Protein AF-A0A838PR12-F1 (afdb_monomer)

Structure (mmCIF, N/CA/C/O backbone):
data_AF-A0A838PR12-F1
#
_entry.id   AF-A0A838PR12-F1
#
loop_
_atom_site.group_PDB
_atom_site.id
_atom_site.type_symbol
_atom_site.label_atom_id
_atom_site.label_alt_id
_atom_site.label_comp_id
_atom_site.label_asym_id
_atom_site.label_entity_id
_atom_site.label_seq_id
_atom_site.pdbx_PDB_ins_code
_atom_site.Cartn_x
_atom_site.Cartn_y
_atom_site.Cartn_z
_atom_site.occupancy
_atom_site.B_iso_or_equiv
_atom_site.auth_seq_id
_atom_site.auth_comp_id
_atom_site.auth_asym_id
_atom_site.auth_atom_id
_atom_site.pdbx_PDB_model_num
ATOM 1 N N . MET A 1 1 ? -27.395 -13.583 48.451 1.00 38.22 1 MET A N 1
ATOM 2 C CA . MET A 1 1 ? -27.201 -13.467 49.913 1.00 38.22 1 MET A CA 1
ATOM 3 C C . MET A 1 1 ? -28.427 -12.769 50.472 1.00 38.22 1 MET A C 1
ATOM 5 O O . MET A 1 1 ? -28.745 -11.687 49.999 1.00 38.22 1 MET A O 1
ATOM 9 N N . SER A 1 2 ? -29.167 -13.446 51.350 1.00 42.84 2 SER A N 1
ATOM 10 C CA . SER A 1 2 ? -30.469 -13.009 51.868 1.00 42.84 2 SER A CA 1
ATOM 11 C C . SER A 1 2 ? -30.345 -11.741 52.707 1.00 42.84 2 SER A C 1
ATOM 13 O O . SER A 1 2 ? -29.726 -11.770 53.765 1.00 42.84 2 SER A O 1
ATOM 15 N N . ALA A 1 3 ? -30.981 -10.656 52.267 1.00 52.84 3 ALA A N 1
ATOM 16 C CA . ALA A 1 3 ? -31.221 -9.463 53.082 1.00 52.84 3 ALA A CA 1
ATOM 17 C C . ALA A 1 3 ? -32.526 -9.572 53.902 1.00 52.84 3 ALA A C 1
ATOM 19 O O . ALA A 1 3 ? -33.075 -8.561 54.323 1.00 52.84 3 ALA A O 1
ATOM 20 N N . GLY A 1 4 ? -33.028 -10.795 54.114 1.00 53.12 4 GLY A N 1
ATOM 21 C CA . GLY A 1 4 ? -34.059 -11.095 55.102 1.00 53.12 4 GLY A CA 1
ATOM 22 C C . GLY A 1 4 ? -33.403 -11.708 56.328 1.00 53.12 4 GLY A C 1
ATOM 23 O O . GLY A 1 4 ? -32.968 -12.858 56.284 1.00 53.12 4 GLY A O 1
ATOM 24 N N . GLY A 1 5 ? -33.233 -10.925 57.392 1.00 63.34 5 GLY A N 1
ATOM 25 C CA . GLY A 1 5 ? -32.681 -11.436 58.645 1.00 63.34 5 GLY A CA 1
ATOM 26 C C . GLY A 1 5 ? -33.629 -12.459 59.290 1.00 63.34 5 GLY A C 1
ATOM 27 O O . GLY A 1 5 ? -34.842 -12.351 59.106 1.00 63.34 5 GLY A O 1
ATOM 28 N N . PRO A 1 6 ? -33.126 -13.410 60.102 1.00 63.25 6 PRO A N 1
ATOM 29 C CA . PRO A 1 6 ? -33.962 -14.378 60.829 1.00 63.25 6 PRO A CA 1
ATOM 30 C C . PRO A 1 6 ? -35.033 -13.710 61.713 1.00 63.25 6 PRO A C 1
ATOM 32 O O . PRO A 1 6 ? -36.078 -14.303 61.983 1.00 63.25 6 PRO A O 1
ATOM 35 N N . ASP A 1 7 ? -34.808 -12.456 62.113 1.00 70.56 7 ASP A N 1
ATOM 36 C CA . ASP A 1 7 ? -35.767 -11.637 62.855 1.00 70.56 7 ASP A CA 1
ATOM 37 C C . ASP A 1 7 ? -36.972 -11.199 62.004 1.00 70.56 7 ASP A C 1
ATOM 39 O O . ASP A 1 7 ? -38.087 -11.103 62.516 1.00 70.56 7 ASP A O 1
ATOM 43 N N . GLN A 1 8 ? -36.792 -10.976 60.700 1.00 73.12 8 GLN A N 1
ATOM 44 C CA . GLN A 1 8 ? -37.861 -10.562 59.788 1.00 73.12 8 GLN A CA 1
ATOM 45 C C . GLN A 1 8 ? -38.841 -11.708 59.524 1.00 73.12 8 GLN A C 1
ATOM 47 O O . GLN A 1 8 ? -40.054 -11.508 59.601 1.00 73.12 8 GLN A O 1
ATOM 52 N N . ASP A 1 9 ? -38.327 -12.916 59.285 1.00 80.12 9 ASP A N 1
ATOM 53 C CA . ASP A 1 9 ? -39.149 -14.116 59.087 1.00 80.12 9 ASP A CA 1
ATOM 54 C C . ASP A 1 9 ? -39.958 -14.454 60.348 1.00 80.12 9 ASP A C 1
ATOM 56 O O . ASP A 1 9 ? -41.147 -14.777 60.267 1.00 80.12 9 ASP A O 1
ATOM 60 N N . GLN A 1 10 ? -39.355 -14.292 61.532 1.00 77.12 10 GLN A N 1
ATOM 61 C CA . GLN A 1 10 ? -40.061 -14.440 62.807 1.00 77.12 10 GLN A CA 1
ATOM 62 C C . GLN A 1 10 ? -41.137 -13.365 63.014 1.00 77.12 10 GLN A C 1
ATOM 64 O O . GLN A 1 10 ? -42.228 -13.678 63.493 1.00 77.12 10 GLN A O 1
ATOM 69 N N . LEU A 1 11 ? -40.874 -12.110 62.642 1.00 77.50 11 LEU A N 1
ATOM 70 C CA . LEU A 1 11 ? -41.854 -11.022 62.734 1.00 77.50 11 LEU A CA 1
ATOM 71 C C . LEU A 1 11 ? -43.027 -11.214 61.761 1.00 77.50 11 LEU A C 1
ATOM 73 O O . LEU A 1 11 ? -44.172 -10.973 62.140 1.00 77.50 11 LEU A O 1
ATOM 77 N N . ILE A 1 12 ? -42.769 -11.689 60.540 1.00 84.06 12 ILE A N 1
ATOM 78 C CA . ILE A 1 12 ? -43.805 -12.020 59.548 1.00 84.06 12 ILE A CA 1
ATOM 79 C C . ILE A 1 12 ? -44.700 -13.156 60.057 1.00 84.06 12 ILE A C 1
ATOM 81 O O . ILE A 1 12 ? -45.924 -13.066 59.940 1.00 84.06 12 ILE A O 1
ATOM 85 N N . ALA A 1 13 ? -44.113 -14.200 60.649 1.00 83.31 13 ALA A N 1
ATOM 86 C CA . ALA A 1 13 ? -44.867 -15.301 61.249 1.00 83.31 13 ALA A CA 1
ATOM 87 C C . ALA A 1 13 ? -45.765 -14.814 62.404 1.00 83.31 13 ALA A C 1
ATOM 89 O O . ALA A 1 13 ? -46.958 -15.105 62.430 1.00 83.31 13 ALA A O 1
ATOM 90 N N . GLN A 1 14 ? -45.233 -13.977 63.301 1.00 79.00 14 GLN A N 1
ATOM 91 C CA . GLN A 1 14 ? -45.990 -13.405 64.425 1.00 79.00 14 GLN A CA 1
ATOM 92 C C . GLN A 1 14 ? -47.120 -12.459 63.992 1.00 79.00 14 GLN A C 1
ATOM 94 O O . GLN A 1 14 ? -48.130 -12.345 64.685 1.00 79.00 14 GLN A O 1
ATOM 99 N N . VAL A 1 15 ? -46.957 -11.759 62.867 1.00 83.50 15 VAL A N 1
ATOM 100 C CA . VAL A 1 15 ? -48.008 -10.914 62.285 1.00 83.50 15 VAL A CA 1
ATOM 101 C C . VAL A 1 15 ? -49.103 -11.764 61.629 1.00 83.50 15 VAL A C 1
ATOM 103 O O . VAL A 1 15 ? -50.279 -11.428 61.744 1.00 83.50 15 VAL A O 1
ATOM 106 N N . ARG A 1 16 ? -48.743 -12.875 60.971 1.00 83.38 16 ARG A N 1
ATOM 107 C CA . ARG A 1 16 ? -49.703 -13.799 60.342 1.00 83.38 16 ARG A CA 1
ATOM 108 C C . ARG A 1 16 ? -50.593 -14.526 61.349 1.00 83.38 16 ARG A C 1
ATOM 110 O O . ARG A 1 16 ? -51.784 -14.663 61.087 1.00 83.38 16 ARG A O 1
ATOM 117 N N . ASP A 1 17 ? -50.037 -14.927 62.489 1.00 84.50 17 ASP A N 1
ATOM 118 C CA . ASP A 1 17 ? -50.744 -15.704 63.518 1.00 84.50 17 ASP A CA 1
ATOM 119 C C . ASP A 1 17 ? -51.336 -14.830 64.645 1.00 84.50 17 ASP A C 1
ATOM 121 O O . ASP A 1 17 ? -51.585 -15.298 65.759 1.00 84.50 17 ASP A O 1
ATOM 125 N N . ALA A 1 18 ? -51.556 -13.535 64.394 1.00 80.69 18 ALA A N 1
ATOM 126 C CA . ALA A 1 18 ? -52.023 -12.604 65.417 1.00 80.69 18 ALA A CA 1
ATOM 127 C C . ALA A 1 18 ? -53.462 -12.908 65.878 1.00 80.69 18 ALA A C 1
ATOM 129 O O . ALA A 1 18 ? -54.424 -12.788 65.118 1.00 80.69 18 ALA A O 1
ATOM 130 N N . ALA A 1 19 ? -53.617 -13.237 67.163 1.00 79.06 19 ALA A N 1
ATOM 131 C CA . ALA A 1 19 ? -54.908 -13.403 67.826 1.00 79.06 19 ALA A CA 1
ATOM 132 C C . ALA A 1 19 ? -55.181 -12.234 68.786 1.00 79.06 19 ALA A C 1
ATOM 134 O O . ALA A 1 19 ? -54.320 -11.854 69.581 1.00 79.06 19 ALA A O 1
ATOM 135 N N . PHE A 1 20 ? -56.396 -11.681 68.734 1.00 82.88 20 PHE A N 1
ATOM 136 C CA . PHE A 1 20 ? -56.787 -10.511 69.525 1.00 82.88 20 PHE A CA 1
ATOM 137 C C . PHE A 1 20 ? -57.763 -10.899 70.645 1.00 82.88 20 PHE A C 1
ATOM 139 O O . PHE A 1 20 ? -58.838 -11.432 70.351 1.00 82.88 20 PHE A O 1
ATOM 146 N N . PRO A 1 21 ? -57.436 -10.620 71.918 1.00 81.44 21 PRO A N 1
ATOM 147 C CA . PRO A 1 21 ? -58.346 -10.852 73.037 1.00 81.44 21 PRO A CA 1
ATOM 148 C C . PRO A 1 21 ? -59.636 -10.025 72.912 1.00 81.44 21 PRO A C 1
ATOM 150 O O . PRO A 1 21 ? -59.610 -8.899 72.413 1.00 81.44 21 PRO A O 1
ATOM 153 N N . LEU A 1 22 ? -60.764 -10.563 73.389 1.00 74.81 22 LEU A N 1
ATOM 154 C CA . LEU A 1 22 ? -62.057 -9.869 73.425 1.00 74.81 22 LEU A CA 1
ATOM 155 C C . LEU A 1 22 ? -62.249 -9.170 74.783 1.00 74.81 22 LEU A C 1
ATOM 157 O O . LEU A 1 22 ? -62.287 -9.819 75.825 1.00 74.81 22 LEU A O 1
ATOM 161 N N . ALA A 1 23 ? -62.402 -7.849 74.767 1.00 78.00 23 ALA A N 1
ATOM 162 C CA . ALA A 1 23 ? -62.856 -7.032 75.886 1.00 78.00 23 ALA A CA 1
ATOM 163 C C . ALA A 1 23 ? -64.386 -6.836 75.834 1.00 78.00 23 ALA A C 1
ATOM 165 O O . ALA A 1 23 ? -65.026 -7.114 74.820 1.00 78.00 23 ALA A O 1
ATOM 166 N N . LEU A 1 24 ? -64.979 -6.303 76.914 1.00 70.81 24 LEU A N 1
ATOM 167 C CA . LEU A 1 24 ? -66.431 -6.143 77.165 1.00 70.81 24 LEU A CA 1
ATOM 168 C C . LEU A 1 24 ? -67.282 -5.557 76.009 1.00 70.81 24 LEU A C 1
ATOM 170 O O . LEU A 1 24 ? -68.509 -5.599 76.081 1.00 70.81 24 LEU A O 1
ATOM 174 N N . ARG A 1 25 ? -66.671 -4.998 74.955 1.00 71.62 25 ARG A N 1
ATOM 175 C CA . ARG A 1 25 ? -67.362 -4.448 73.779 1.00 71.62 25 ARG A CA 1
ATOM 176 C C . ARG A 1 25 ? -66.655 -4.662 72.427 1.00 71.62 25 ARG A C 1
ATOM 178 O O . ARG A 1 25 ? -67.002 -3.972 71.473 1.00 71.62 25 ARG A O 1
ATOM 185 N N . GLY A 1 26 ? -65.690 -5.580 72.322 1.00 82.12 26 GLY A N 1
ATOM 186 C CA . GLY A 1 26 ? -64.951 -5.834 71.073 1.00 82.12 26 GLY A CA 1
ATOM 187 C C . GLY A 1 26 ? -63.524 -6.328 71.303 1.00 82.12 26 GLY A C 1
ATOM 188 O O . GLY A 1 26 ? -63.213 -6.812 72.384 1.00 82.12 26 GLY A O 1
ATOM 189 N N . TYR A 1 27 ? -62.652 -6.208 70.302 1.00 84.00 27 TYR A N 1
ATOM 190 C CA . TYR A 1 27 ? -61.229 -6.529 70.456 1.00 84.00 27 TYR A CA 1
ATOM 191 C C . TYR A 1 27 ? -60.533 -5.563 71.419 1.00 84.00 27 TYR A C 1
ATOM 193 O O . TYR A 1 27 ? -60.869 -4.378 71.478 1.00 84.00 27 TYR A O 1
ATOM 201 N N . ASP A 1 28 ? -59.557 -6.076 72.163 1.00 86.81 28 ASP A N 1
ATOM 202 C CA . ASP A 1 28 ? -58.695 -5.268 73.013 1.00 86.81 28 ASP A CA 1
ATOM 203 C C . 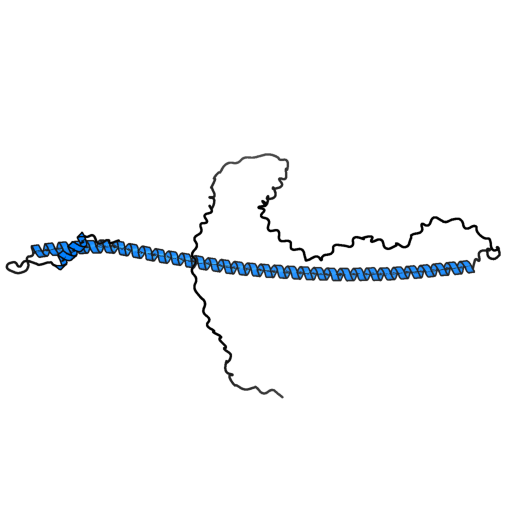ASP A 1 28 ? -57.914 -4.254 72.167 1.00 86.81 28 ASP A C 1
ATOM 205 O O . ASP A 1 28 ? -57.079 -4.597 71.326 1.00 86.81 28 ASP A O 1
ATOM 209 N N . ARG A 1 29 ? -58.210 -2.979 72.407 1.00 86.12 29 ARG A N 1
ATOM 210 C CA . ARG A 1 29 ? -57.625 -1.857 71.684 1.00 86.12 29 ARG A CA 1
ATOM 211 C C . ARG A 1 29 ? -56.112 -1.779 71.879 1.00 86.12 29 ARG A C 1
ATOM 213 O O . ARG A 1 29 ? -55.416 -1.449 70.925 1.00 86.12 29 ARG A O 1
ATOM 220 N N . GLU A 1 30 ? -55.596 -2.093 73.066 1.00 86.75 30 GLU A N 1
ATOM 221 C CA . GLU A 1 30 ? -54.153 -2.027 73.327 1.00 86.75 30 GLU A CA 1
ATOM 222 C C . GLU A 1 30 ? -53.402 -3.121 72.558 1.00 86.75 30 GLU A C 1
ATOM 224 O O . GLU A 1 30 ? -52.360 -2.855 71.949 1.00 86.75 30 GLU A O 1
ATOM 229 N N . ALA A 1 31 ? -53.969 -4.330 72.505 1.00 86.69 31 ALA A N 1
ATOM 230 C CA . ALA A 1 31 ? -53.435 -5.438 71.717 1.00 86.69 31 ALA A CA 1
ATOM 231 C C . ALA A 1 31 ? -53.432 -5.129 70.207 1.00 86.69 31 ALA A C 1
ATOM 233 O O . ALA A 1 31 ? -52.448 -5.411 69.515 1.00 86.69 31 ALA A O 1
ATOM 234 N N . VAL A 1 32 ? -54.502 -4.505 69.701 1.00 89.12 32 VAL A N 1
ATOM 235 C CA . VAL A 1 32 ? -54.602 -4.067 68.300 1.00 89.12 32 VAL A CA 1
ATOM 236 C C . VAL A 1 32 ? -53.601 -2.949 67.995 1.00 89.12 32 VAL A C 1
ATOM 238 O O . VAL A 1 32 ? -52.874 -3.049 67.009 1.00 89.12 32 VAL A O 1
ATOM 241 N N . ASP A 1 33 ? -53.479 -1.928 68.847 1.00 88.62 33 ASP A N 1
ATOM 242 C CA . ASP A 1 33 ? -52.524 -0.828 68.647 1.00 88.62 33 ASP A CA 1
ATOM 243 C C . ASP A 1 33 ? -51.067 -1.328 68.659 1.00 88.62 33 ASP A C 1
ATOM 245 O O . ASP A 1 33 ? -50.237 -0.876 67.864 1.00 88.62 33 ASP A O 1
ATOM 249 N N . ALA A 1 34 ? -50.736 -2.298 69.518 1.00 87.94 34 ALA A N 1
ATOM 250 C CA . ALA A 1 34 ? -49.419 -2.934 69.540 1.00 87.94 34 ALA A CA 1
ATOM 251 C C . ALA A 1 34 ? -49.139 -3.753 68.266 1.00 87.94 34 ALA A C 1
ATOM 253 O O . ALA A 1 34 ? -48.017 -3.744 67.753 1.00 87.94 34 ALA A O 1
ATOM 254 N N . TYR A 1 35 ? -50.149 -4.447 67.735 1.00 87.44 35 TYR A N 1
ATOM 255 C CA . TYR A 1 35 ? -50.057 -5.146 66.454 1.00 87.44 35 TYR A CA 1
ATOM 256 C C . TYR A 1 35 ? -49.871 -4.176 65.283 1.00 87.44 35 TYR A C 1
ATOM 258 O O . TYR A 1 35 ? -48.929 -4.344 64.514 1.00 87.44 35 TYR A O 1
ATOM 266 N N . VAL A 1 36 ? -50.685 -3.118 65.192 1.00 91.38 36 VAL A N 1
ATOM 267 C CA . VAL A 1 36 ? -50.577 -2.093 64.140 1.00 91.38 36 VAL A CA 1
ATOM 268 C C . VAL A 1 36 ? -49.198 -1.430 64.165 1.00 91.38 36 VAL A C 1
ATOM 270 O O . VAL A 1 36 ? -48.576 -1.283 63.116 1.00 91.38 36 VAL A O 1
ATOM 273 N N . LYS A 1 37 ? -48.654 -1.105 65.347 1.00 90.06 37 LYS A N 1
ATOM 274 C CA . LYS A 1 37 ? -47.277 -0.591 65.481 1.00 90.06 37 LYS A CA 1
ATOM 275 C C . LYS A 1 37 ? -46.225 -1.573 64.952 1.00 90.06 37 LYS A C 1
ATOM 277 O O . LYS A 1 37 ? -45.281 -1.143 64.295 1.00 90.06 37 LYS A O 1
ATOM 282 N N . ARG A 1 38 ? -46.381 -2.878 65.209 1.00 88.31 38 ARG A N 1
ATOM 283 C CA . ARG A 1 38 ? -45.484 -3.929 64.687 1.00 88.31 38 ARG A CA 1
ATOM 284 C C . ARG A 1 38 ? -45.576 -4.075 63.172 1.00 88.31 38 ARG A C 1
ATOM 286 O O . ARG A 1 38 ? -44.538 -4.124 62.522 1.00 88.31 38 ARG A O 1
ATOM 293 N N . VAL A 1 39 ? -46.790 -4.120 62.622 1.00 91.62 39 VAL A N 1
ATOM 294 C CA . VAL A 1 39 ? -47.017 -4.197 61.171 1.00 91.62 39 VAL A CA 1
ATOM 295 C C . VAL A 1 39 ? -46.430 -2.972 60.483 1.00 91.62 39 VAL A C 1
ATOM 297 O O . VAL A 1 39 ? -45.687 -3.126 59.523 1.00 91.62 39 VAL A O 1
ATOM 300 N N . ASN A 1 40 ? -46.671 -1.772 61.016 1.00 90.81 40 ASN A N 1
ATOM 301 C CA . ASN A 1 40 ? -46.084 -0.547 60.476 1.00 90.81 40 ASN A CA 1
ATOM 302 C C . ASN A 1 40 ? -44.551 -0.590 60.504 1.00 90.81 40 ASN A C 1
ATOM 304 O O . ASN A 1 40 ? -43.929 -0.237 59.510 1.00 90.81 40 ASN A O 1
ATOM 308 N N . ARG A 1 41 ? -43.933 -1.089 61.586 1.00 88.19 41 ARG A N 1
ATOM 309 C CA . ARG A 1 41 ? -42.473 -1.278 61.647 1.00 88.19 41 ARG A CA 1
ATOM 310 C C . ARG A 1 41 ? -41.971 -2.220 60.549 1.00 88.19 41 ARG A C 1
ATOM 312 O O . ARG A 1 41 ? -41.009 -1.888 59.867 1.00 88.19 41 ARG A O 1
ATOM 319 N N . LEU A 1 42 ? -42.634 -3.362 60.373 1.00 87.81 42 LEU A N 1
ATOM 320 C CA . LEU A 1 42 ? -42.278 -4.362 59.366 1.00 87.81 42 LEU A CA 1
ATOM 321 C C . LEU A 1 42 ? -42.442 -3.824 57.936 1.00 87.81 42 LEU A C 1
ATOM 323 O O . LEU A 1 42 ? -41.601 -4.089 57.082 1.00 87.81 42 LEU A O 1
ATOM 327 N N . VAL A 1 43 ? -43.497 -3.044 57.680 1.00 87.06 43 VAL A N 1
ATOM 328 C CA . VAL A 1 43 ? -43.713 -2.363 56.395 1.00 87.06 43 VAL A CA 1
ATOM 329 C C . VAL A 1 43 ? -42.590 -1.361 56.126 1.00 87.06 43 VAL A C 1
ATOM 331 O O . VAL A 1 43 ? -41.989 -1.418 55.059 1.00 87.06 43 VAL A O 1
ATOM 334 N N . THR A 1 44 ? -42.235 -0.515 57.098 1.00 86.81 44 THR A N 1
ATOM 335 C CA . THR A 1 44 ? -41.129 0.447 56.950 1.00 86.81 44 THR A CA 1
ATOM 336 C C . THR A 1 44 ? -39.788 -0.246 56.688 1.00 86.81 44 THR A C 1
ATOM 338 O O . THR A 1 44 ? -39.002 0.224 55.872 1.00 86.81 44 THR A O 1
ATOM 341 N N . GLU A 1 45 ? -39.525 -1.384 57.331 1.00 82.62 45 GLU A N 1
ATOM 342 C CA . GLU A 1 45 ? -38.300 -2.173 57.140 1.00 82.62 45 GLU A CA 1
ATOM 343 C C . GLU A 1 45 ? -38.244 -2.858 55.755 1.00 82.62 45 GLU A C 1
ATOM 345 O O . GLU A 1 45 ? -37.204 -2.874 55.091 1.00 82.62 45 GLU A O 1
ATOM 350 N N . LEU A 1 46 ? -39.383 -3.350 55.258 1.00 84.94 46 LEU A N 1
ATOM 351 C CA . LEU A 1 46 ? -39.520 -3.898 53.901 1.00 84.94 46 LEU A CA 1
ATOM 352 C C . LEU A 1 46 ? -39.389 -2.828 52.810 1.00 84.94 46 LEU A C 1
ATOM 354 O O . LEU A 1 46 ? -38.781 -3.064 51.766 1.00 84.94 46 LEU A O 1
ATOM 358 N N . GLU A 1 47 ? -39.949 -1.644 53.031 1.00 81.50 47 GLU A N 1
ATOM 359 C CA . GLU A 1 47 ? -39.803 -0.511 52.115 1.00 81.50 47 GLU A CA 1
ATOM 360 C C . GLU A 1 47 ? -38.356 -0.002 52.092 1.00 81.50 47 GLU A C 1
ATOM 362 O O . GLU A 1 47 ? -37.808 0.272 51.019 1.00 81.50 47 GLU A O 1
ATOM 367 N N . ALA A 1 48 ? -37.704 0.042 53.259 1.00 79.62 48 ALA A N 1
ATOM 368 C CA . ALA A 1 48 ? -36.307 0.434 53.394 1.00 79.62 48 ALA A CA 1
ATOM 369 C C . ALA A 1 48 ? -35.325 -0.556 52.749 1.00 79.62 48 ALA A C 1
ATOM 371 O O . ALA A 1 48 ? -34.261 -0.117 52.335 1.00 79.62 48 ALA A O 1
ATOM 372 N N . SER A 1 49 ? -35.657 -1.848 52.629 1.00 76.75 49 SER A N 1
ATOM 373 C CA . SER A 1 49 ? -34.830 -2.861 51.940 1.00 76.75 49 SER A CA 1
ATOM 374 C C . SER A 1 49 ? -35.112 -2.952 50.433 1.00 76.75 49 SER A C 1
ATOM 376 O O . SER A 1 49 ? -34.178 -3.085 49.639 1.00 76.75 49 SER A O 1
ATOM 378 N N . ARG A 1 50 ? -36.367 -2.768 49.999 1.00 81.19 50 ARG A N 1
ATOM 379 C CA . ARG A 1 50 ? -36.721 -2.684 48.567 1.00 81.19 50 ARG A CA 1
ATOM 380 C C . ARG A 1 50 ? -36.122 -1.470 47.857 1.00 81.19 50 ARG A C 1
ATOM 382 O O . ARG A 1 50 ? -35.847 -1.548 46.662 1.00 81.19 50 ARG A O 1
ATOM 389 N N . SER A 1 51 ? -35.944 -0.350 48.557 1.00 84.75 51 SER A N 1
ATOM 390 C CA . SER A 1 51 ? -35.364 0.870 47.980 1.00 84.75 51 SER A CA 1
ATOM 391 C C . SER A 1 51 ? -33.897 0.678 47.522 1.00 84.75 51 SER A C 1
ATOM 393 O O . SER A 1 51 ? -33.620 0.927 46.346 1.00 84.75 51 SER A O 1
ATOM 395 N N . PRO A 1 52 ? -32.976 0.142 48.353 1.00 88.06 52 PRO A N 1
ATOM 396 C CA . PRO A 1 52 ? -31.629 -0.263 47.950 1.00 88.06 52 PRO A CA 1
ATOM 397 C C . PRO A 1 52 ? -31.598 -1.263 46.794 1.00 88.06 52 PRO A C 1
ATOM 399 O O . PRO A 1 52 ? -30.853 -1.059 45.841 1.00 88.06 52 PRO A O 1
ATOM 402 N N . GLU A 1 53 ? -32.418 -2.318 46.825 1.00 85.06 53 GLU A N 1
ATOM 403 C CA . GLU A 1 53 ? -32.457 -3.308 45.737 1.00 85.06 53 GLU A CA 1
ATOM 404 C C . GLU A 1 53 ? -32.916 -2.688 44.410 1.00 85.06 53 GLU A C 1
ATOM 406 O O . GLU A 1 53 ? -32.348 -2.969 43.352 1.00 85.06 53 GLU A O 1
ATOM 411 N N . ALA A 1 54 ? -33.916 -1.804 44.453 1.00 85.88 54 ALA A N 1
ATOM 412 C CA . ALA A 1 54 ? -34.371 -1.064 43.282 1.00 85.88 54 ALA A CA 1
ATOM 413 C C . ALA A 1 54 ? -33.313 -0.069 42.777 1.00 85.88 54 ALA A C 1
ATOM 415 O O . ALA A 1 54 ? -33.193 0.126 41.568 1.00 85.88 54 ALA A O 1
ATOM 416 N N . ALA A 1 55 ? -32.540 0.549 43.674 1.00 90.19 55 ALA A N 1
ATOM 417 C CA . ALA A 1 55 ? -31.431 1.428 43.310 1.00 90.19 55 ALA A CA 1
ATOM 418 C C . ALA A 1 55 ? -30.292 0.651 42.632 1.00 90.19 55 ALA A C 1
ATOM 420 O O . ALA A 1 55 ? -29.810 1.075 41.585 1.00 90.19 55 ALA A O 1
ATOM 421 N N . ILE A 1 56 ? -29.922 -0.519 43.164 1.00 93.44 56 ILE A N 1
ATOM 422 C CA . ILE A 1 56 ? -28.906 -1.398 42.567 1.00 93.44 56 ILE A CA 1
ATOM 423 C C . ILE A 1 56 ? -29.354 -1.881 41.187 1.00 93.44 56 ILE A C 1
ATOM 425 O O . ILE A 1 56 ? -28.573 -1.829 40.242 1.00 93.44 56 ILE A O 1
ATOM 429 N N . ARG A 1 57 ? -30.616 -2.308 41.037 1.00 92.94 57 ARG A N 1
ATOM 430 C CA . ARG A 1 57 ? -31.144 -2.743 39.736 1.00 92.94 57 ARG A CA 1
ATOM 431 C C . ARG A 1 57 ? -31.050 -1.638 38.685 1.00 92.94 57 ARG A C 1
ATOM 433 O O . ARG A 1 57 ? -30.577 -1.908 37.589 1.00 92.94 57 ARG A O 1
ATOM 440 N N . ARG A 1 58 ? -31.441 -0.408 39.036 1.00 92.75 58 ARG A N 1
ATOM 441 C CA . ARG A 1 58 ? -31.316 0.751 38.137 1.00 92.75 58 ARG A CA 1
ATOM 442 C C . ARG A 1 58 ? -29.865 1.073 37.800 1.00 92.75 58 ARG A C 1
ATOM 444 O O . ARG A 1 58 ? -29.575 1.383 36.655 1.00 92.75 58 ARG A O 1
ATOM 451 N N . ALA A 1 59 ? -28.958 0.978 38.772 1.00 94.38 59 ALA A N 1
ATOM 452 C CA . ALA A 1 59 ? -27.536 1.196 38.523 1.00 94.38 59 ALA A CA 1
ATOM 453 C C . ALA A 1 59 ? -26.965 0.155 37.545 1.00 94.38 59 ALA A C 1
ATOM 455 O O . ALA A 1 59 ? -26.217 0.516 36.644 1.00 94.38 59 ALA A O 1
ATOM 456 N N . LEU A 1 60 ? -27.346 -1.121 37.677 1.00 97.19 60 LEU A N 1
ATOM 457 C CA . LEU A 1 60 ? -26.924 -2.176 36.749 1.00 97.19 60 LEU A CA 1
ATOM 458 C C . LEU A 1 60 ? -27.523 -2.003 35.349 1.00 97.19 60 LEU A C 1
ATOM 460 O O . LEU A 1 60 ? -26.821 -2.219 34.368 1.00 97.19 60 LEU A O 1
ATOM 464 N N . GLU A 1 61 ? -28.790 -1.602 35.253 1.00 96.62 61 GLU A N 1
ATOM 465 C CA . GLU A 1 61 ? -29.440 -1.291 33.976 1.00 96.62 61 GLU A CA 1
ATOM 466 C C . GLU A 1 61 ? -28.730 -0.129 33.271 1.00 96.62 61 GLU A C 1
ATOM 468 O O . GLU A 1 61 ? -28.330 -0.269 32.119 1.00 96.62 61 GLU A O 1
ATOM 473 N N . GLN A 1 62 ? -28.435 0.952 33.998 1.00 96.38 62 GLN A N 1
ATOM 474 C CA . GLN A 1 62 ? -27.699 2.099 33.468 1.00 96.38 62 GLN A CA 1
ATOM 475 C C . GLN A 1 62 ? -26.280 1.730 33.008 1.00 96.38 62 GLN A C 1
ATOM 477 O O . GLN A 1 62 ? -25.853 2.153 31.936 1.00 96.38 62 GLN A O 1
ATOM 482 N N . VAL A 1 63 ? -25.550 0.917 33.779 1.00 98.12 63 VAL A N 1
ATOM 483 C CA . VAL A 1 63 ? -24.220 0.429 33.371 1.00 98.12 63 VAL A CA 1
ATOM 484 C C . VAL A 1 63 ? -24.320 -0.481 32.144 1.00 98.12 63 VAL A C 1
ATOM 486 O O . VAL A 1 63 ? -23.461 -0.418 31.265 1.00 98.12 63 VAL A O 1
ATOM 489 N N . GLY A 1 64 ? -25.361 -1.312 32.050 1.00 97.62 64 GLY A N 1
ATOM 490 C CA . GLY A 1 64 ? -25.623 -2.146 30.877 1.00 97.62 64 GLY A CA 1
ATOM 491 C C . GLY A 1 64 ? -25.887 -1.315 29.620 1.00 97.62 64 GLY A C 1
ATOM 492 O O . GLY A 1 64 ? -25.280 -1.566 28.577 1.00 97.62 64 GLY A O 1
ATOM 493 N N . GLU A 1 65 ? -26.725 -0.283 29.730 1.00 97.88 65 GLU A N 1
ATOM 494 C CA . GLU A 1 65 ? -26.992 0.677 28.654 1.00 97.88 65 GLU A CA 1
ATOM 495 C C . GLU A 1 65 ? -25.712 1.405 28.226 1.00 97.88 65 GLU A C 1
ATOM 497 O O . GLU A 1 65 ? -25.383 1.430 27.038 1.00 97.88 65 GLU A O 1
ATOM 502 N N . GLU A 1 66 ? -24.943 1.926 29.184 1.00 97.75 66 GLU A N 1
ATOM 503 C CA . GLU A 1 66 ? -23.681 2.619 28.922 1.00 97.75 66 GLU A CA 1
ATOM 504 C C . GLU A 1 66 ? -22.671 1.702 28.221 1.00 97.75 66 GLU A C 1
ATOM 506 O O . GLU A 1 66 ? -22.096 2.078 27.197 1.00 97.75 66 GLU A O 1
ATOM 511 N N . THR A 1 67 ? -22.528 0.465 28.701 1.00 97.94 67 THR A N 1
ATOM 512 C CA . THR A 1 67 ? -21.645 -0.542 28.097 1.00 97.94 67 THR A CA 1
ATOM 513 C C . THR A 1 67 ? -22.082 -0.871 26.671 1.00 97.94 67 THR A C 1
ATOM 515 O O . THR A 1 67 ? -21.251 -0.902 25.764 1.00 97.94 67 THR A O 1
ATOM 518 N N . SER A 1 68 ? -23.383 -1.064 26.436 1.00 97.94 68 SER A N 1
ATOM 519 C CA . SER A 1 68 ? -23.912 -1.351 25.098 1.00 97.94 68 SER A CA 1
ATOM 520 C C . SER A 1 68 ? -23.666 -0.198 24.118 1.00 97.94 68 SER A C 1
ATOM 522 O O . SER A 1 68 ? -23.265 -0.432 22.980 1.00 97.94 68 SER A O 1
ATOM 524 N N . SER A 1 69 ? -23.812 1.048 24.577 1.00 98.19 69 SER A N 1
ATOM 525 C CA . SER A 1 69 ? -23.525 2.261 23.807 1.00 98.19 69 SER A CA 1
ATOM 526 C C . SER A 1 69 ? -22.036 2.378 23.468 1.00 98.19 69 SER A C 1
ATOM 528 O O . SER A 1 69 ? -21.683 2.701 22.332 1.00 98.19 69 SER A O 1
ATOM 530 N N . ILE A 1 70 ? -21.145 2.059 24.415 1.00 98.56 70 ILE A N 1
ATOM 531 C CA . ILE A 1 70 ? -19.697 2.024 24.169 1.00 98.56 70 ILE A CA 1
ATOM 532 C C . ILE A 1 70 ? -19.358 0.965 23.118 1.00 98.56 70 ILE A C 1
ATOM 534 O O . ILE A 1 70 ? -18.630 1.273 22.177 1.00 98.56 70 ILE A O 1
ATOM 538 N N . LEU A 1 71 ? -19.906 -0.249 23.235 1.00 98.50 71 LEU A N 1
ATOM 539 C CA . LEU A 1 71 ? -19.668 -1.327 22.272 1.00 98.50 71 LEU A CA 1
ATOM 540 C C . LEU A 1 71 ? -20.203 -0.985 20.878 1.00 98.50 71 LEU A C 1
ATOM 542 O O . LEU A 1 71 ? -19.505 -1.201 19.891 1.00 98.50 71 LEU A O 1
ATOM 546 N N . GLN A 1 72 ? -21.396 -0.395 20.781 1.00 98.38 72 GLN A N 1
ATOM 547 C CA . GLN A 1 72 ? -21.951 0.060 19.503 1.00 98.38 72 GLN A CA 1
ATOM 548 C C . GLN A 1 72 ? -21.075 1.137 18.863 1.00 98.38 72 GLN A C 1
ATOM 550 O O . GLN A 1 72 ? -20.763 1.046 17.677 1.00 98.38 72 GLN A O 1
ATOM 555 N N . ARG A 1 73 ? -20.616 2.122 19.647 1.00 98.38 73 ARG A N 1
ATOM 556 C CA . ARG A 1 73 ? -19.694 3.153 19.157 1.00 98.38 73 ARG A CA 1
ATOM 557 C C . ARG A 1 73 ? -18.358 2.550 18.729 1.00 98.38 73 ARG A C 1
ATOM 559 O O . ARG A 1 73 ? -17.834 2.935 17.694 1.00 98.38 73 ARG A O 1
ATOM 566 N N . ALA A 1 74 ? -17.814 1.605 19.492 1.00 98.44 74 ALA A N 1
ATOM 567 C CA . ALA A 1 74 ? -16.575 0.922 19.139 1.00 98.44 74 ALA A CA 1
ATOM 568 C C . ALA A 1 74 ? -16.722 0.144 17.823 1.00 98.44 74 ALA A C 1
ATOM 570 O O . ALA A 1 74 ? -15.858 0.262 16.958 1.00 98.44 74 ALA A O 1
ATOM 571 N N . GLN A 1 75 ? -17.834 -0.577 17.636 1.00 98.25 75 GLN A N 1
ATOM 572 C CA . GLN A 1 75 ? -18.116 -1.297 16.395 1.00 98.25 75 GLN A CA 1
ATOM 573 C C . GLN A 1 75 ? -18.275 -0.344 15.209 1.00 98.25 75 GLN A C 1
ATOM 575 O O . GLN A 1 75 ? -17.720 -0.596 14.143 1.00 98.25 75 GLN A O 1
ATOM 580 N N . GLN A 1 76 ? -19.004 0.759 15.391 1.00 98.56 76 GLN A N 1
ATOM 581 C CA . GLN A 1 76 ? -19.150 1.782 14.361 1.00 98.56 76 GLN A CA 1
ATOM 582 C C . GLN A 1 76 ? -17.783 2.339 13.952 1.00 98.56 76 GLN A C 1
ATOM 584 O O . GLN A 1 76 ? -17.447 2.328 12.772 1.00 98.56 76 GLN A O 1
ATOM 589 N N . THR A 1 77 ? -16.964 2.750 14.921 1.00 98.50 77 THR A N 1
ATOM 590 C CA . THR A 1 77 ? -15.616 3.260 14.657 1.00 98.50 77 THR A CA 1
ATOM 591 C C . THR A 1 77 ? -14.740 2.208 13.972 1.00 98.50 77 THR A C 1
ATOM 593 O O . THR A 1 77 ? -14.009 2.534 13.040 1.00 98.50 77 THR A O 1
ATOM 596 N N . ALA A 1 78 ? -14.814 0.941 14.387 1.00 98.44 78 ALA A N 1
ATOM 597 C CA . ALA A 1 78 ? -14.067 -0.147 13.758 1.00 98.44 78 ALA A CA 1
ATOM 598 C C . ALA A 1 78 ? -14.479 -0.358 12.291 1.00 98.44 78 ALA A C 1
ATOM 600 O O . ALA A 1 78 ? -13.614 -0.514 11.424 1.00 98.44 78 ALA A O 1
ATOM 601 N N . ASN A 1 79 ? -15.781 -0.307 11.998 1.00 98.50 79 ASN A N 1
ATOM 602 C CA . ASN A 1 79 ? -16.296 -0.391 10.634 1.00 98.50 79 ASN A CA 1
ATOM 603 C C . ASN A 1 79 ? -15.823 0.805 9.796 1.00 98.50 79 ASN A C 1
ATOM 605 O O . ASN A 1 79 ? -15.266 0.605 8.722 1.00 98.50 79 ASN A O 1
ATOM 609 N N . GLU A 1 80 ? -15.929 2.030 10.317 1.00 98.56 80 GLU A N 1
ATOM 610 C CA . GLU A 1 80 ? -15.461 3.244 9.635 1.00 98.56 80 GLU A CA 1
ATOM 611 C C . GLU A 1 80 ? -13.949 3.211 9.350 1.00 98.56 80 GLU A C 1
ATOM 613 O O . GLU A 1 80 ? -13.498 3.638 8.284 1.00 98.56 80 GLU A O 1
ATOM 618 N N . ILE A 1 81 ? -13.139 2.701 10.285 1.00 98.62 81 ILE A N 1
ATOM 619 C CA . ILE A 1 81 ? -11.695 2.510 10.079 1.00 98.62 81 ILE A CA 1
ATOM 620 C C . ILE A 1 81 ? -11.445 1.468 8.990 1.00 98.62 81 ILE A C 1
ATOM 622 O O . ILE A 1 81 ? -10.583 1.684 8.138 1.00 98.62 81 ILE A O 1
ATOM 626 N N . THR A 1 82 ? -12.194 0.366 8.996 1.00 98.38 82 THR A N 1
ATOM 627 C CA . THR A 1 82 ? -12.047 -0.715 8.014 1.00 98.38 82 THR A CA 1
ATOM 628 C C . THR A 1 82 ? -12.416 -0.237 6.614 1.00 98.38 82 THR A C 1
ATOM 630 O O . THR A 1 82 ? -11.651 -0.445 5.676 1.00 98.38 82 THR A O 1
ATOM 633 N N . GLU A 1 83 ? -13.545 0.452 6.468 1.00 98.69 83 GLU A N 1
ATOM 634 C CA . GLU A 1 83 ? -14.001 1.019 5.197 1.00 98.69 83 GLU A CA 1
ATOM 635 C C . GLU A 1 83 ? -13.014 2.059 4.665 1.00 98.69 83 GLU A C 1
ATOM 637 O O . GLU A 1 83 ? -12.592 1.972 3.514 1.00 98.69 83 GLU A O 1
ATOM 642 N N . ARG A 1 84 ? -12.561 2.989 5.517 1.00 98.44 84 ARG A N 1
ATOM 643 C CA . ARG A 1 84 ? -11.557 3.991 5.132 1.00 98.44 84 ARG A CA 1
ATOM 644 C C . ARG A 1 84 ? -10.233 3.347 4.724 1.00 98.44 84 ARG A C 1
ATOM 646 O O . ARG A 1 84 ? -9.617 3.787 3.756 1.00 98.44 84 ARG A O 1
ATOM 653 N N . SER A 1 85 ? -9.792 2.327 5.457 1.00 98.56 85 SER A N 1
ATOM 654 C CA . SER A 1 85 ? -8.553 1.604 5.153 1.00 98.56 85 SER A CA 1
ATOM 655 C C . SER A 1 85 ? -8.647 0.879 3.816 1.00 98.56 85 SER A C 1
ATOM 657 O O . SER A 1 85 ? -7.710 0.963 3.029 1.00 98.56 85 SER A O 1
ATOM 659 N N . ARG A 1 86 ? -9.782 0.226 3.532 1.00 98.50 86 ARG A N 1
ATOM 660 C CA . ARG A 1 86 ? -10.031 -0.433 2.242 1.00 98.50 86 ARG A CA 1
ATOM 661 C C . ARG A 1 86 ? -10.037 0.568 1.095 1.00 98.50 86 ARG A C 1
ATOM 663 O O . ARG A 1 86 ? -9.251 0.404 0.177 1.00 98.50 86 ARG A O 1
ATOM 670 N N . ALA A 1 87 ? -10.806 1.651 1.212 1.00 98.50 87 ALA A N 1
ATOM 671 C CA . ALA A 1 87 ? -10.837 2.698 0.191 1.00 98.50 87 ALA A CA 1
ATOM 672 C C . ALA A 1 87 ? -9.439 3.286 -0.074 1.00 98.50 87 ALA A C 1
ATOM 674 O O . ALA A 1 87 ? -9.021 3.408 -1.218 1.00 98.50 87 ALA A O 1
ATOM 675 N N . SER A 1 88 ? -8.669 3.561 0.984 1.00 98.25 88 SER A N 1
ATOM 676 C CA . SER A 1 88 ? -7.299 4.076 0.842 1.00 98.25 88 SER A CA 1
ATOM 677 C C . SER A 1 88 ? -6.346 3.060 0.199 1.00 98.25 88 SER A C 1
ATOM 679 O O . SER A 1 88 ? -5.402 3.453 -0.484 1.00 98.25 88 SER A O 1
ATOM 681 N N . ALA A 1 89 ? -6.543 1.763 0.447 1.00 98.56 89 ALA A N 1
ATOM 682 C CA . ALA A 1 89 ? -5.760 0.705 -0.183 1.00 98.56 89 ALA A CA 1
ATOM 683 C C . ALA A 1 89 ? -6.104 0.577 -1.672 1.00 98.56 89 ALA A C 1
ATOM 685 O O . ALA A 1 89 ? -5.191 0.539 -2.492 1.00 98.56 89 ALA A O 1
ATOM 686 N N . ASP A 1 90 ? -7.392 0.592 -2.013 1.00 98.50 90 ASP A N 1
ATOM 687 C CA . ASP A 1 90 ? -7.870 0.544 -3.396 1.00 98.50 90 ASP A CA 1
ATOM 688 C C . ASP A 1 90 ? -7.373 1.757 -4.195 1.00 98.50 90 ASP A C 1
ATOM 690 O O . ASP A 1 90 ? -6.882 1.603 -5.313 1.00 98.50 90 ASP A O 1
ATOM 694 N N . ASP A 1 91 ? -7.402 2.953 -3.598 1.00 98.56 91 ASP A N 1
ATOM 695 C CA . ASP A 1 91 ? -6.859 4.171 -4.207 1.00 98.56 91 ASP A CA 1
ATOM 696 C C . ASP A 1 91 ? -5.355 4.042 -4.489 1.00 98.56 91 ASP A C 1
ATOM 698 O O . ASP A 1 91 ? -4.898 4.370 -5.587 1.00 98.56 91 ASP A O 1
ATOM 702 N N . ARG A 1 92 ? -4.581 3.519 -3.525 1.00 98.50 92 ARG A N 1
ATOM 703 C CA . ARG A 1 92 ? -3.133 3.294 -3.682 1.00 98.50 92 ARG A CA 1
ATOM 704 C C . ARG A 1 92 ? -2.819 2.252 -4.748 1.00 98.50 92 ARG A C 1
ATOM 706 O O . ARG A 1 92 ? -1.884 2.451 -5.516 1.00 98.50 92 ARG A O 1
ATOM 713 N N . ILE A 1 93 ? -3.583 1.162 -4.802 1.00 98.69 93 ILE A N 1
ATOM 714 C CA . ILE A 1 93 ? -3.443 0.138 -5.845 1.00 98.69 93 ILE A CA 1
ATOM 715 C C . ILE A 1 93 ? -3.751 0.760 -7.207 1.00 98.69 93 ILE A C 1
ATOM 717 O O . ILE A 1 93 ? -2.950 0.640 -8.129 1.00 98.69 93 ILE A O 1
ATOM 721 N N . GLY A 1 94 ? -4.860 1.493 -7.324 1.00 98.56 94 GLY A N 1
ATOM 722 C CA . GLY A 1 94 ? -5.240 2.158 -8.567 1.00 98.56 94 GLY A CA 1
ATOM 723 C C . GLY A 1 94 ? -4.220 3.201 -9.031 1.00 98.56 94 GLY A C 1
ATOM 724 O O . GLY A 1 94 ? -3.996 3.354 -10.231 1.00 98.56 94 GLY A O 1
ATOM 725 N N . GLU A 1 95 ? -3.581 3.919 -8.108 1.00 98.56 95 GLU A N 1
ATOM 726 C CA . GLU A 1 95 ? -2.491 4.842 -8.429 1.00 98.56 95 GLU A CA 1
ATOM 727 C C . GLU A 1 95 ? -1.227 4.111 -8.888 1.00 98.56 95 GLU A C 1
ATOM 729 O O . GLU A 1 95 ? -0.722 4.423 -9.967 1.00 98.56 95 GLU A O 1
ATOM 734 N N . ALA A 1 96 ? -0.787 3.089 -8.151 1.00 98.56 96 ALA A N 1
ATOM 735 C CA . ALA A 1 96 ? 0.373 2.279 -8.517 1.00 98.56 96 ALA A CA 1
ATOM 736 C C . ALA A 1 96 ? 0.196 1.596 -9.883 1.00 98.56 96 ALA A C 1
ATOM 738 O O . ALA A 1 96 ? 1.125 1.558 -10.685 1.00 98.56 96 ALA A O 1
ATOM 739 N N . GLU A 1 97 ? -1.005 1.102 -10.197 1.00 98.62 97 GLU A N 1
ATOM 740 C CA . GLU A 1 97 ? -1.305 0.532 -11.512 1.00 98.62 97 GLU A CA 1
ATOM 741 C C . GLU A 1 97 ? -1.206 1.565 -12.638 1.00 98.62 97 GLU A C 1
ATOM 743 O O . GLU A 1 97 ? -0.696 1.254 -13.715 1.00 98.62 97 GLU A O 1
ATOM 748 N N . ARG A 1 98 ? -1.701 2.790 -12.418 1.00 98.69 98 ARG A N 1
ATOM 749 C CA . ARG A 1 98 ? -1.592 3.868 -13.412 1.00 98.69 98 ARG A CA 1
ATOM 750 C C . ARG A 1 98 ? -0.139 4.259 -13.641 1.00 98.69 98 ARG A C 1
ATOM 752 O O . ARG A 1 98 ? 0.255 4.424 -14.790 1.00 98.69 98 ARG A O 1
ATOM 759 N N . GLU A 1 99 ? 0.642 4.379 -12.574 1.00 98.56 99 GLU A N 1
ATOM 760 C CA . GLU A 1 99 ? 2.065 4.704 -12.657 1.00 98.56 99 GLU A CA 1
ATOM 761 C C . GLU A 1 99 ? 2.856 3.594 -13.359 1.00 98.56 99 GLU A C 1
ATOM 763 O O . GLU A 1 99 ? 3.638 3.876 -14.264 1.00 98.56 99 GLU A O 1
ATOM 768 N N . ALA A 1 100 ? 2.590 2.328 -13.031 1.00 98.62 100 ALA A N 1
ATOM 769 C CA . ALA A 1 100 ? 3.223 1.188 -13.688 1.00 98.62 100 ALA A CA 1
ATOM 770 C C . ALA A 1 100 ? 2.902 1.132 -15.190 1.00 98.62 100 ALA A C 1
ATOM 772 O O . ALA A 1 100 ? 3.797 0.893 -16.005 1.00 98.62 100 ALA A O 1
ATOM 773 N N . ARG A 1 101 ? 1.643 1.389 -15.575 1.00 98.69 101 ARG A N 1
ATOM 774 C CA . ARG A 1 101 ? 1.251 1.476 -16.992 1.00 98.69 101 ARG A CA 1
ATOM 775 C C . ARG A 1 101 ? 1.959 2.627 -17.692 1.00 98.69 101 ARG A C 1
ATOM 777 O O . ARG A 1 101 ? 2.570 2.396 -18.725 1.00 98.69 101 ARG A O 1
ATOM 784 N N . ALA A 1 102 ? 1.953 3.820 -17.099 1.00 98.56 102 ALA A N 1
ATOM 785 C CA . ALA A 1 102 ? 2.639 4.979 -17.663 1.00 98.56 102 ALA A CA 1
ATOM 786 C C . ALA A 1 102 ? 4.145 4.721 -17.839 1.00 98.56 102 ALA A C 1
ATOM 788 O O . ALA A 1 102 ? 4.701 5.021 -18.889 1.00 98.56 102 ALA A O 1
ATOM 789 N N . SER A 1 103 ? 4.795 4.100 -16.850 1.00 98.44 103 SER A N 1
ATOM 790 C CA . SER A 1 103 ? 6.213 3.738 -16.928 1.00 98.44 103 SER A CA 1
ATOM 791 C C . SER A 1 103 ? 6.491 2.705 -18.024 1.00 98.44 103 SER A C 1
ATOM 793 O O . SER A 1 103 ? 7.496 2.815 -18.725 1.00 98.44 103 SER A O 1
ATOM 795 N N . THR A 1 104 ? 5.597 1.728 -18.202 1.00 98.62 104 THR A N 1
ATOM 796 C CA . THR A 1 104 ? 5.713 0.723 -19.269 1.00 98.62 104 THR A CA 1
ATOM 797 C C . THR A 1 104 ? 5.552 1.365 -20.643 1.00 98.62 104 THR A C 1
ATOM 799 O O . THR A 1 104 ? 6.397 1.156 -21.507 1.00 98.62 104 THR A O 1
ATOM 802 N N . GLU A 1 105 ? 4.529 2.200 -20.831 1.00 98.75 105 GLU A N 1
ATOM 803 C CA . GLU A 1 105 ? 4.297 2.935 -22.081 1.00 98.75 105 GLU A CA 1
ATOM 804 C C . GLU A 1 105 ? 5.499 3.823 -22.436 1.00 98.75 105 GLU A C 1
ATOM 806 O O . GLU A 1 105 ? 5.982 3.800 -23.567 1.00 98.75 105 GLU A O 1
ATOM 811 N N . GLU A 1 106 ? 6.048 4.539 -21.453 1.00 98.62 106 GLU A N 1
ATOM 812 C CA . GLU A 1 106 ? 7.226 5.388 -21.633 1.00 98.62 106 GLU A CA 1
ATOM 813 C C . GLU A 1 106 ? 8.486 4.573 -21.979 1.00 98.62 106 GLU A C 1
ATOM 815 O O . GLU A 1 106 ? 9.312 4.993 -22.794 1.00 98.62 106 GLU A O 1
ATOM 820 N N . ALA A 1 107 ? 8.658 3.396 -21.371 1.00 98.62 107 ALA A N 1
ATOM 821 C CA . ALA A 1 107 ? 9.756 2.490 -21.692 1.00 98.62 107 ALA A CA 1
ATOM 822 C C . ALA A 1 107 ? 9.619 1.921 -23.111 1.00 98.62 107 ALA A C 1
ATOM 824 O O . ALA A 1 107 ? 10.598 1.892 -23.855 1.00 98.62 107 ALA A O 1
ATOM 825 N N . GLU A 1 108 ? 8.414 1.519 -23.513 1.00 98.69 108 GLU A N 1
ATOM 826 C CA . GLU A 1 108 ? 8.125 1.040 -24.866 1.00 98.69 108 GLU A CA 1
ATOM 827 C C . GLU A 1 108 ? 8.332 2.135 -25.918 1.00 98.69 108 GLU A C 1
ATOM 829 O O . GLU A 1 108 ? 8.887 1.866 -26.985 1.00 98.69 108 GLU A O 1
ATOM 834 N N . ASP A 1 109 ? 7.930 3.374 -25.621 1.00 98.75 109 ASP A N 1
ATOM 835 C CA . ASP A 1 109 ? 8.214 4.542 -26.458 1.00 98.75 109 ASP A CA 1
ATOM 836 C C . ASP A 1 109 ? 9.723 4.716 -26.665 1.00 98.75 109 ASP A C 1
ATOM 838 O O . ASP A 1 109 ? 10.173 4.839 -27.808 1.00 98.75 109 ASP A O 1
ATOM 842 N N . ARG A 1 110 ? 10.517 4.648 -25.588 1.00 98.50 110 ARG A N 1
ATOM 843 C CA . ARG A 1 110 ? 11.983 4.745 -25.668 1.00 98.50 110 ARG A CA 1
ATOM 844 C C . ARG A 1 110 ? 12.616 3.603 -26.448 1.00 98.50 110 ARG A C 1
ATOM 846 O O . ARG A 1 110 ? 13.556 3.839 -27.202 1.00 98.50 110 ARG A O 1
ATOM 853 N N . VAL A 1 111 ? 12.133 2.372 -26.277 1.00 98.75 111 VAL A N 1
ATOM 854 C CA . VAL A 1 111 ? 12.627 1.223 -27.050 1.00 98.75 111 VAL A CA 1
ATOM 855 C C . VAL A 1 111 ? 12.360 1.444 -28.535 1.00 98.75 111 VAL A C 1
ATOM 857 O O . VAL A 1 111 ? 13.278 1.297 -29.337 1.00 98.75 111 VAL A O 1
ATOM 860 N N . ARG A 1 112 ? 11.150 1.880 -28.903 1.00 98.69 112 ARG A N 1
ATOM 861 C CA . ARG A 1 112 ? 10.804 2.179 -30.301 1.00 98.69 112 ARG A CA 1
ATOM 862 C C . ARG A 1 112 ? 11.656 3.299 -30.894 1.00 98.69 112 ARG A C 1
ATOM 864 O O . ARG A 1 112 ? 12.074 3.196 -32.045 1.00 98.69 112 ARG A O 1
ATOM 871 N N . GLU A 1 113 ? 11.917 4.357 -30.129 1.00 98.69 113 GLU A N 1
ATOM 872 C CA . GLU A 1 113 ? 12.823 5.437 -30.538 1.00 98.69 113 GLU A CA 1
ATOM 873 C C . GLU A 1 113 ? 14.237 4.900 -30.791 1.00 98.69 113 GLU A C 1
ATOM 875 O O . GLU A 1 113 ? 14.814 5.117 -31.857 1.00 98.69 113 GLU A O 1
ATOM 880 N N . LEU A 1 114 ? 14.761 4.112 -29.853 1.00 98.69 114 LEU A N 1
ATOM 881 C CA . LEU A 1 114 ? 16.101 3.553 -29.941 1.00 98.69 114 LEU A CA 1
ATOM 882 C C . LEU A 1 114 ? 16.245 2.558 -31.106 1.00 98.69 114 LEU A C 1
ATOM 884 O O . LEU A 1 114 ? 17.258 2.563 -31.803 1.00 98.69 114 LEU A O 1
ATOM 888 N N . GLU A 1 115 ? 15.235 1.727 -31.361 1.00 98.69 115 GLU A N 1
ATOM 889 C CA . GLU A 1 115 ? 15.192 0.835 -32.525 1.00 98.69 115 GLU A CA 1
ATOM 890 C C . GLU A 1 115 ? 15.218 1.616 -33.845 1.00 98.69 115 GLU A C 1
ATOM 892 O O . GLU A 1 115 ? 15.934 1.233 -34.778 1.00 98.69 115 GLU A O 1
ATOM 897 N N . ALA A 1 116 ? 14.485 2.731 -33.924 1.00 98.69 116 ALA A N 1
ATOM 898 C CA . ALA A 1 116 ? 14.499 3.602 -35.093 1.00 98.69 116 ALA A CA 1
ATOM 899 C C . ALA A 1 116 ? 15.884 4.235 -35.309 1.00 98.69 116 ALA A C 1
ATOM 901 O O . ALA A 1 116 ? 16.397 4.227 -36.434 1.00 98.69 116 ALA A O 1
ATOM 902 N N . ASP A 1 117 ? 16.519 4.709 -34.238 1.00 98.56 117 ASP A N 1
ATOM 903 C CA . ASP A 1 117 ? 17.865 5.283 -34.274 1.00 98.56 117 ASP A CA 1
ATOM 904 C C . ASP A 1 117 ? 18.918 4.251 -34.689 1.00 98.56 117 ASP A C 1
ATOM 906 O O . ASP A 1 117 ? 19.735 4.510 -35.581 1.00 98.56 117 ASP A O 1
ATOM 910 N N . TYR A 1 118 ? 18.877 3.047 -34.109 1.00 98.62 118 TYR A N 1
ATOM 911 C CA . TYR A 1 118 ? 19.753 1.951 -34.518 1.00 98.62 118 TYR A CA 1
ATOM 912 C C . TYR A 1 118 ? 19.556 1.613 -35.994 1.00 98.62 118 TYR A C 1
ATOM 914 O O . TYR A 1 118 ? 20.539 1.505 -36.732 1.00 98.62 118 TYR A O 1
ATOM 922 N N . GLY A 1 119 ? 18.306 1.498 -36.450 1.00 98.62 119 GLY A N 1
ATOM 923 C CA . GLY A 1 119 ? 17.989 1.272 -37.857 1.00 98.62 119 GLY A CA 1
ATOM 924 C C . GLY A 1 119 ? 18.584 2.348 -38.772 1.00 98.62 119 GLY A C 1
ATOM 925 O O . GLY A 1 119 ? 19.184 2.027 -39.802 1.00 98.62 119 GLY A O 1
ATOM 926 N N . ALA A 1 120 ? 18.497 3.621 -38.378 1.00 98.56 120 ALA A N 1
ATOM 927 C CA . ALA A 1 120 ? 19.071 4.736 -39.128 1.00 98.56 120 ALA A CA 1
ATOM 928 C C . ALA A 1 120 ? 20.609 4.680 -39.189 1.00 98.56 120 ALA A C 1
ATOM 930 O O . ALA A 1 120 ? 21.194 4.906 -40.255 1.00 98.56 120 ALA A O 1
ATOM 931 N N . ILE A 1 121 ? 21.271 4.342 -38.077 1.00 98.69 121 ILE A N 1
ATOM 932 C CA . ILE A 1 121 ? 22.733 4.192 -38.015 1.00 98.69 121 ILE A CA 1
ATOM 933 C C . ILE A 1 121 ? 23.199 3.044 -38.914 1.00 98.69 121 ILE A C 1
ATOM 935 O O . ILE A 1 121 ? 24.146 3.223 -39.683 1.00 98.69 121 ILE A O 1
ATOM 939 N N . TRP A 1 122 ? 22.530 1.890 -38.875 1.00 98.31 122 TRP A N 1
ATOM 940 C CA . TRP A 1 122 ? 22.871 0.747 -39.726 1.00 98.31 122 TRP A CA 1
ATOM 941 C C . TRP A 1 122 ? 22.679 1.057 -41.208 1.00 98.31 122 TRP A C 1
ATOM 943 O O . TRP A 1 122 ? 23.598 0.843 -41.997 1.00 98.31 122 TRP A O 1
ATOM 953 N N . ALA A 1 123 ? 21.553 1.672 -41.578 1.00 98.62 123 ALA A N 1
ATOM 954 C CA . ALA A 1 123 ? 21.324 2.109 -42.953 1.00 98.62 123 ALA A CA 1
ATOM 955 C C . ALA A 1 123 ? 22.400 3.104 -43.426 1.00 98.62 123 ALA A C 1
ATOM 957 O O . ALA A 1 123 ? 22.837 3.068 -44.581 1.00 98.62 123 ALA A O 1
ATOM 958 N N . ARG A 1 124 ? 22.866 3.995 -42.537 1.00 98.69 124 ARG A N 1
ATOM 959 C CA . ARG A 1 124 ? 23.963 4.916 -42.855 1.00 98.69 124 ARG A CA 1
ATOM 960 C C . ARG A 1 124 ? 25.293 4.187 -43.011 1.00 98.69 124 ARG A C 1
ATOM 962 O O . ARG A 1 124 ? 26.034 4.515 -43.938 1.00 98.69 124 ARG A O 1
ATOM 969 N N . ARG A 1 125 ? 25.600 3.235 -42.129 1.00 98.62 125 ARG A N 1
ATOM 970 C CA . ARG A 1 125 ? 26.814 2.415 -42.196 1.00 98.62 125 ARG A CA 1
ATOM 971 C C . ARG A 1 125 ? 26.873 1.651 -43.511 1.00 98.62 125 ARG A C 1
ATOM 973 O O . ARG A 1 125 ? 27.896 1.727 -44.179 1.00 98.62 125 ARG A O 1
ATOM 980 N N . ASP A 1 126 ? 25.801 0.966 -43.891 1.00 98.69 126 ASP A N 1
ATOM 981 C CA . ASP A 1 126 ? 25.784 0.158 -45.112 1.00 98.69 126 ASP A CA 1
ATOM 982 C C . ASP A 1 126 ? 26.013 1.037 -46.345 1.00 98.69 126 ASP A C 1
ATOM 984 O O . ASP A 1 126 ? 26.899 0.753 -47.148 1.00 98.69 126 ASP A O 1
ATOM 988 N N . ARG A 1 127 ? 25.354 2.204 -46.407 1.00 98.69 127 ARG A N 1
ATOM 989 C CA . ARG A 1 127 ? 25.630 3.206 -47.445 1.00 98.69 127 ARG A CA 1
ATOM 990 C C . ARG A 1 127 ? 27.100 3.647 -47.460 1.00 98.69 127 ARG A C 1
ATOM 992 O O . ARG A 1 127 ? 27.682 3.745 -48.531 1.00 98.69 127 ARG A O 1
ATOM 999 N N . LEU A 1 128 ? 27.698 3.944 -46.304 1.00 98.75 128 LEU A N 1
ATOM 1000 C CA . LEU A 1 128 ? 29.108 4.350 -46.228 1.00 98.75 128 LEU A CA 1
ATOM 1001 C C . LEU A 1 128 ? 30.054 3.236 -46.693 1.00 98.75 128 LEU A C 1
ATOM 1003 O O . LEU A 1 128 ? 31.050 3.519 -47.351 1.00 98.75 128 LEU A O 1
ATOM 1007 N N . VAL A 1 129 ? 29.759 1.979 -46.359 1.00 98.75 129 VAL A N 1
ATOM 1008 C CA . VAL A 1 129 ? 30.554 0.825 -46.798 1.00 98.75 129 VAL A CA 1
ATOM 1009 C C . VAL A 1 129 ? 30.480 0.666 -48.315 1.00 98.75 129 VAL A C 1
ATOM 1011 O O . VAL A 1 129 ? 31.516 0.461 -48.946 1.00 98.75 129 VAL A O 1
ATOM 1014 N N . ASP A 1 130 ? 29.293 0.804 -48.902 1.00 98.75 130 ASP A N 1
ATOM 1015 C CA . ASP A 1 130 ? 29.119 0.746 -50.354 1.00 98.75 130 ASP A CA 1
ATOM 1016 C C . ASP A 1 130 ? 29.818 1.925 -51.051 1.00 98.75 130 ASP A C 1
ATOM 1018 O O . ASP A 1 130 ? 30.559 1.718 -52.008 1.00 98.75 130 ASP A O 1
ATOM 1022 N N . GLU A 1 131 ? 29.710 3.144 -50.510 1.00 98.62 131 GLU A N 1
ATOM 1023 C CA . GLU A 1 131 ? 30.443 4.323 -51.002 1.00 98.62 131 GLU A CA 1
ATOM 1024 C C . GLU A 1 131 ? 31.973 4.107 -50.986 1.00 98.62 131 GLU A C 1
ATOM 1026 O O . GLU A 1 131 ? 32.673 4.505 -51.921 1.00 98.62 131 GLU A O 1
ATOM 1031 N N . VAL A 1 132 ? 32.513 3.467 -49.941 1.00 98.75 132 VAL A N 1
ATOM 1032 C CA . VAL A 1 132 ? 33.949 3.152 -49.838 1.00 98.75 132 VAL A CA 1
ATOM 1033 C C . VAL A 1 132 ? 34.367 2.084 -50.851 1.00 98.75 132 VAL A C 1
ATOM 1035 O O . VAL A 1 132 ? 35.445 2.206 -51.435 1.00 98.75 132 VAL A O 1
ATOM 1038 N N . ARG A 1 133 ? 33.535 1.063 -51.093 1.00 98.56 133 ARG A N 1
ATOM 1039 C CA . ARG A 1 133 ? 33.791 0.036 -52.120 1.00 98.56 133 ARG A CA 1
ATOM 1040 C C . ARG A 1 133 ? 33.805 0.642 -53.519 1.00 98.56 133 ARG A C 1
ATOM 1042 O O . ARG A 1 133 ? 34.784 0.454 -54.235 1.00 98.56 133 ARG A O 1
ATOM 1049 N N . ASP A 1 134 ? 32.805 1.455 -53.851 1.00 98.69 134 ASP A N 1
ATOM 1050 C CA . ASP A 1 134 ? 32.741 2.191 -55.117 1.00 98.69 134 ASP A CA 1
ATOM 1051 C C . ASP A 1 134 ? 33.985 3.067 -55.323 1.00 98.69 134 ASP A C 1
ATOM 1053 O O . ASP A 1 134 ? 34.536 3.153 -56.424 1.00 98.69 134 ASP A O 1
ATOM 1057 N N . LEU A 1 135 ? 34.442 3.750 -54.267 1.00 98.69 135 LEU A N 1
ATOM 1058 C CA . LEU A 1 135 ? 35.645 4.575 -54.335 1.00 98.69 135 LEU A CA 1
ATOM 1059 C C . LEU A 1 135 ? 36.904 3.727 -54.555 1.00 98.69 135 LEU A C 1
ATOM 1061 O O . LEU A 1 135 ? 37.752 4.111 -55.359 1.00 98.69 135 LEU A O 1
ATOM 1065 N N . ALA A 1 136 ? 37.024 2.586 -53.874 1.00 98.56 136 ALA A N 1
ATOM 1066 C CA . ALA A 1 136 ? 38.141 1.662 -54.050 1.00 98.56 136 ALA A CA 1
ATOM 1067 C C . ALA A 1 136 ? 38.189 1.094 -55.477 1.00 98.56 136 ALA A C 1
ATOM 1069 O O . ALA A 1 136 ? 39.257 1.084 -56.084 1.00 98.56 136 ALA A O 1
ATOM 1070 N N . GLU A 1 137 ? 37.045 0.708 -56.047 1.00 98.56 137 GLU A N 1
ATOM 1071 C CA . GLU A 1 137 ? 36.945 0.241 -57.437 1.00 98.56 137 GLU A CA 1
ATOM 1072 C C . GLU A 1 137 ? 37.360 1.326 -58.438 1.00 98.56 137 GLU A C 1
ATOM 1074 O O . GLU A 1 137 ? 38.119 1.061 -59.369 1.00 98.56 137 GLU A O 1
ATOM 1079 N N . ARG A 1 138 ? 36.935 2.578 -58.228 1.00 98.50 138 ARG A N 1
ATOM 1080 C CA . ARG A 1 138 ? 37.349 3.711 -59.076 1.00 98.50 138 ARG A CA 1
ATOM 1081 C C . ARG A 1 138 ? 38.843 3.998 -58.975 1.00 98.50 138 ARG A C 1
ATOM 1083 O O . ARG A 1 138 ? 39.468 4.320 -59.986 1.00 98.50 138 ARG A O 1
ATOM 1090 N N . LEU A 1 139 ? 39.413 3.913 -57.772 1.00 98.31 139 LEU A N 1
ATOM 1091 C CA . LEU A 1 139 ? 40.852 4.076 -57.562 1.00 98.31 139 LEU A CA 1
ATOM 1092 C C . LEU A 1 139 ? 41.641 2.954 -58.240 1.00 98.31 139 LEU A C 1
ATOM 1094 O O . LEU A 1 139 ? 42.638 3.253 -58.892 1.00 98.31 139 LEU A O 1
ATOM 1098 N N . LEU A 1 140 ? 41.172 1.706 -58.146 1.00 97.75 140 LEU A N 1
ATOM 1099 C CA . LEU A 1 140 ? 41.769 0.562 -58.835 1.00 97.75 140 LEU A CA 1
ATOM 1100 C C . LEU A 1 140 ? 41.726 0.754 -60.356 1.00 97.75 140 LEU A C 1
ATOM 1102 O O . LEU A 1 140 ? 42.767 0.724 -60.996 1.00 97.75 140 LEU A O 1
ATOM 1106 N N . ALA A 1 141 ? 40.561 1.084 -60.920 1.00 96.88 141 ALA A N 1
ATOM 1107 C CA . ALA A 1 141 ? 40.420 1.337 -62.355 1.00 96.88 141 ALA A CA 1
ATOM 1108 C C . ALA A 1 141 ? 41.303 2.499 -62.845 1.00 96.88 141 ALA A C 1
ATOM 1110 O O . ALA A 1 141 ? 41.831 2.469 -63.953 1.00 96.88 141 ALA A O 1
ATOM 1111 N N . THR A 1 142 ? 41.482 3.532 -62.015 1.00 97.44 142 THR A N 1
ATOM 1112 C CA . THR A 1 142 ? 42.394 4.644 -62.323 1.00 97.44 142 THR A CA 1
ATOM 1113 C C . THR A 1 142 ? 43.856 4.195 -62.290 1.00 97.44 142 THR A C 1
ATOM 1115 O O . THR A 1 142 ? 44.650 4.645 -63.115 1.00 97.44 142 THR A O 1
ATOM 1118 N N . ALA A 1 143 ? 44.224 3.327 -61.344 1.00 95.94 143 ALA A N 1
ATOM 1119 C CA . ALA A 1 143 ? 45.558 2.745 -61.271 1.00 95.94 143 ALA A CA 1
ATOM 1120 C C . ALA A 1 143 ? 45.843 1.832 -62.476 1.00 95.94 143 ALA A C 1
ATOM 1122 O O . ALA A 1 143 ? 46.925 1.937 -63.048 1.00 95.94 143 ALA A O 1
ATOM 1123 N N . ASP A 1 144 ? 44.870 1.024 -62.907 1.00 94.88 144 ASP A N 1
ATOM 1124 C CA . ASP A 1 144 ? 44.976 0.172 -64.098 1.00 94.88 144 ASP A CA 1
ATOM 1125 C C . ASP A 1 144 ? 45.130 1.010 -65.385 1.00 94.88 144 ASP A C 1
ATOM 1127 O O . ASP A 1 144 ? 46.064 0.782 -66.150 1.00 94.88 144 ASP A O 1
ATOM 1131 N N . ASP A 1 145 ? 44.316 2.060 -65.594 1.00 94.81 145 ASP A N 1
ATOM 1132 C CA . ASP A 1 145 ? 44.475 2.974 -66.751 1.00 94.81 145 ASP A CA 1
ATOM 1133 C C . ASP A 1 145 ? 45.847 3.672 -66.751 1.00 94.81 145 ASP A C 1
ATOM 1135 O O . ASP A 1 145 ? 46.450 3.910 -67.803 1.00 94.81 145 ASP A O 1
ATOM 1139 N N . ALA A 1 146 ? 46.370 4.000 -65.565 1.00 92.44 146 ALA A N 1
ATOM 1140 C CA . ALA A 1 146 ? 47.709 4.555 -65.433 1.00 92.44 146 ALA A CA 1
ATOM 1141 C C . ALA A 1 146 ? 48.795 3.521 -65.770 1.00 92.44 146 ALA A C 1
ATOM 1143 O O . ALA A 1 146 ? 49.760 3.888 -66.440 1.00 92.44 146 ALA A O 1
ATOM 1144 N N . ALA A 1 147 ? 48.639 2.261 -65.354 1.00 91.12 147 ALA A N 1
ATOM 1145 C CA . ALA A 1 147 ? 49.561 1.174 -65.680 1.00 91.12 147 ALA A CA 1
ATOM 1146 C C . ALA A 1 147 ? 49.595 0.892 -67.192 1.00 91.12 147 ALA A C 1
ATOM 1148 O O . ALA A 1 147 ? 50.677 0.799 -67.769 1.00 91.12 147 ALA A O 1
ATOM 1149 N N . ASP A 1 148 ? 48.434 0.876 -67.854 1.00 92.06 148 ASP A N 1
ATOM 1150 C CA . ASP A 1 148 ? 48.331 0.716 -69.311 1.00 92.06 148 ASP A CA 1
ATOM 1151 C C . ASP A 1 148 ? 48.962 1.896 -70.071 1.00 92.06 148 ASP A C 1
ATOM 1153 O O . ASP A 1 148 ? 49.619 1.723 -71.102 1.00 92.06 148 ASP A O 1
ATOM 1157 N N . ARG A 1 149 ? 48.774 3.128 -69.574 1.00 90.19 149 ARG A N 1
ATOM 1158 C CA . ARG A 1 149 ? 49.342 4.339 -70.192 1.00 90.19 149 ARG A CA 1
ATOM 1159 C C . ARG A 1 149 ? 50.847 4.471 -69.957 1.00 90.19 149 ARG A C 1
ATOM 1161 O O . ARG A 1 149 ? 51.548 5.016 -70.814 1.00 90.19 149 ARG A O 1
ATOM 1168 N N . PHE A 1 150 ? 51.332 4.027 -68.805 1.00 88.12 150 PHE A N 1
ATOM 1169 C CA . PHE A 1 150 ? 52.727 4.115 -68.389 1.00 88.12 150 PHE A CA 1
ATOM 1170 C C . PHE A 1 150 ? 53.257 2.719 -68.039 1.00 88.12 150 PHE A C 1
ATOM 1172 O O . PHE A 1 150 ? 53.505 2.448 -66.861 1.00 88.12 150 PHE A O 1
ATOM 1179 N N . PRO A 1 151 ? 53.465 1.840 -69.039 1.00 77.12 151 PRO A N 1
ATOM 1180 C CA . PRO A 1 151 ? 53.990 0.509 -68.781 1.00 77.12 151 PRO A CA 1
ATOM 1181 C C . PRO A 1 151 ? 55.371 0.626 -68.131 1.00 77.12 151 PRO A C 1
ATOM 1183 O O . PRO A 1 151 ? 56.270 1.303 -68.646 1.00 77.12 151 PRO A O 1
ATOM 1186 N N . THR A 1 152 ? 55.544 -0.016 -66.979 1.00 64.31 152 THR A N 1
ATOM 1187 C CA . THR A 1 152 ? 56.855 -0.162 -66.347 1.00 64.31 152 THR A CA 1
ATOM 1188 C C . THR A 1 152 ? 57.734 -1.001 -67.271 1.00 64.31 152 THR A C 1
ATOM 1190 O O . THR A 1 152 ? 57.306 -2.057 -67.730 1.00 64.31 152 THR A O 1
ATOM 1193 N N . GLN A 1 153 ? 58.945 -0.531 -67.585 1.00 55.38 153 GLN A N 1
ATOM 1194 C CA . GLN A 1 153 ? 59.900 -1.203 -68.482 1.00 55.38 153 GLN A CA 1
ATOM 1195 C C . GLN A 1 153 ? 60.521 -2.471 -67.854 1.00 55.38 153 GLN A C 1
ATOM 1197 O O . GLN A 1 153 ? 61.733 -2.644 -67.893 1.00 55.38 153 GLN A O 1
ATOM 1202 N N . ASP A 1 154 ? 59.695 -3.355 -67.295 1.00 56.25 154 ASP A N 1
ATOM 1203 C CA . ASP A 1 154 ? 60.095 -4.594 -66.616 1.00 56.25 154 ASP A CA 1
ATOM 1204 C C . ASP A 1 154 ? 59.464 -5.849 -67.260 1.00 56.25 154 ASP A C 1
ATOM 1206 O O . ASP A 1 154 ? 59.475 -6.919 -66.664 1.00 56.25 154 ASP A O 1
ATOM 1210 N N . GLU A 1 155 ? 58.944 -5.766 -68.494 1.00 53.12 155 GLU A N 1
ATOM 1211 C CA . GLU A 1 155 ? 58.564 -6.960 -69.283 1.00 53.12 155 GLU A CA 1
ATOM 1212 C C . GLU A 1 155 ? 59.671 -7.446 -70.249 1.00 53.12 155 GLU A C 1
ATOM 1214 O O . GLU A 1 155 ? 59.489 -8.439 -70.951 1.00 53.12 155 GLU A O 1
ATOM 1219 N N . GLU A 1 156 ? 60.854 -6.812 -70.257 1.00 50.44 156 GLU A N 1
ATOM 1220 C CA . GLU A 1 156 ? 62.065 -7.330 -70.935 1.00 50.44 156 GLU A CA 1
ATOM 1221 C C . GLU A 1 156 ? 63.164 -7.813 -69.965 1.00 50.44 156 GLU A C 1
ATOM 1223 O O . GLU A 1 156 ? 64.254 -8.190 -70.399 1.00 50.44 156 GLU A O 1
ATOM 1228 N N . ALA A 1 157 ? 62.890 -7.878 -68.660 1.00 50.31 157 ALA A N 1
ATOM 1229 C CA . ALA A 1 157 ? 63.764 -8.545 -67.702 1.00 50.31 157 ALA A CA 1
ATOM 1230 C C . ALA A 1 157 ? 63.170 -9.913 -67.347 1.00 50.31 157 ALA A C 1
ATOM 1232 O O . ALA A 1 157 ? 62.254 -10.034 -66.544 1.00 50.31 157 ALA A O 1
ATOM 1233 N N . GLU A 1 158 ? 63.672 -10.924 -68.055 1.00 47.16 158 GLU A N 1
ATOM 1234 C CA . GLU A 1 158 ? 64.112 -12.218 -67.531 1.00 47.16 158 GLU A CA 1
ATOM 1235 C C . GLU A 1 158 ? 63.578 -12.622 -66.144 1.00 47.16 158 GLU A C 1
ATOM 1237 O O . GLU A 1 158 ? 63.690 -11.890 -65.168 1.00 47.16 158 GLU A O 1
ATOM 1242 N N . VAL A 1 159 ? 63.093 -13.863 -66.053 1.00 51.41 159 VAL A N 1
ATOM 1243 C CA . VAL A 1 159 ? 62.866 -14.610 -64.810 1.00 51.41 159 VAL A CA 1
ATOM 1244 C C . VAL A 1 159 ? 64.081 -14.468 -63.881 1.00 51.41 159 VAL A C 1
ATOM 1246 O O . VAL A 1 159 ? 65.011 -15.269 -63.921 1.00 51.41 159 VAL A O 1
ATOM 1249 N N . VAL A 1 160 ? 64.079 -13.445 -63.032 1.00 51.38 160 VAL A N 1
ATOM 1250 C CA . VAL A 1 160 ? 64.987 -13.330 -61.901 1.00 51.38 160 VAL A CA 1
ATOM 1251 C C . VAL A 1 160 ? 64.251 -13.973 -60.741 1.00 51.38 160 VAL A C 1
ATOM 1253 O O . VAL A 1 160 ? 63.324 -13.395 -60.171 1.00 51.38 160 VAL A O 1
ATOM 1256 N N . GLU A 1 161 ? 64.655 -15.202 -60.411 1.00 53.66 161 GLU A N 1
ATOM 1257 C CA . GLU A 1 161 ? 64.458 -15.755 -59.075 1.00 53.66 161 GLU A CA 1
ATOM 1258 C C . GLU A 1 161 ? 64.901 -14.693 -58.067 1.00 53.66 161 GLU A C 1
ATOM 1260 O O . GLU A 1 161 ? 66.091 -14.461 -57.851 1.00 53.66 161 GLU A O 1
ATOM 1265 N N . THR A 1 162 ? 63.938 -14.021 -57.447 1.00 46.81 162 THR A N 1
ATOM 1266 C CA . THR A 1 162 ? 64.217 -13.314 -56.210 1.00 46.81 162 THR A CA 1
ATOM 1267 C C . THR A 1 162 ? 64.453 -14.390 -55.152 1.00 46.81 162 THR A C 1
ATOM 1269 O O . THR A 1 162 ? 63.597 -15.262 -54.962 1.00 46.81 162 THR A O 1
ATOM 1272 N N . PRO A 1 163 ? 65.604 -14.391 -54.454 1.00 51.62 163 PRO A N 1
ATOM 1273 C CA . PRO A 1 163 ? 65.744 -15.198 -53.260 1.00 51.62 163 PRO A CA 1
ATOM 1274 C C . PRO A 1 163 ? 64.629 -14.764 -52.320 1.00 51.62 163 PRO A C 1
ATOM 1276 O O . PRO A 1 163 ? 64.519 -13.584 -51.981 1.00 51.62 163 PRO A O 1
ATOM 1279 N N . ARG A 1 164 ? 63.785 -15.726 -51.952 1.00 48.56 164 ARG A N 1
ATOM 1280 C CA . ARG A 1 164 ? 62.757 -15.605 -50.926 1.00 48.56 164 ARG A CA 1
ATOM 1281 C C . ARG A 1 164 ? 63.442 -15.059 -49.672 1.00 48.56 164 ARG A C 1
ATOM 1283 O O . ARG A 1 164 ? 64.086 -15.807 -48.948 1.00 48.56 164 ARG A O 1
ATOM 1290 N N . ALA A 1 165 ? 63.380 -13.746 -49.467 1.00 47.50 165 ALA A N 1
ATOM 1291 C CA . ALA A 1 165 ? 63.766 -13.155 -48.204 1.00 47.50 165 ALA A CA 1
ATOM 1292 C C . ALA A 1 165 ? 62.753 -13.674 -47.193 1.00 47.50 165 ALA A C 1
ATOM 1294 O O . ALA A 1 165 ? 61.550 -13.446 -47.334 1.00 47.50 165 ALA A O 1
ATOM 1295 N N . ASP A 1 166 ? 63.254 -14.450 -46.241 1.00 48.84 166 ASP A N 1
ATOM 1296 C CA . ASP A 1 166 ? 62.511 -14.998 -45.127 1.00 48.84 166 ASP A CA 1
ATOM 1297 C C . ASP A 1 166 ? 61.702 -13.899 -44.429 1.00 48.84 166 ASP A C 1
ATOM 1299 O O . ASP A 1 166 ? 62.180 -13.213 -43.531 1.00 48.84 166 ASP A O 1
ATOM 1303 N N . THR A 1 167 ? 60.428 -13.778 -44.783 1.00 49.66 167 THR A N 1
ATOM 1304 C CA . THR A 1 167 ? 59.403 -13.313 -43.851 1.00 49.66 167 THR A CA 1
ATOM 1305 C C . THR A 1 167 ? 58.791 -14.532 -43.171 1.00 49.66 167 THR A C 1
ATOM 1307 O O . THR A 1 167 ? 57.575 -14.686 -43.100 1.00 49.66 167 THR A O 1
ATOM 1310 N N . SER A 1 168 ? 59.652 -15.396 -42.630 1.00 53.28 168 SER A N 1
ATOM 1311 C CA . SER A 1 168 ? 59.313 -16.259 -41.498 1.00 53.28 168 SER A CA 1
ATOM 1312 C C . SER A 1 168 ? 59.288 -15.392 -40.235 1.00 53.28 168 SER A C 1
ATOM 1314 O O . SER A 1 168 ? 60.124 -15.512 -39.350 1.00 53.28 168 SER A O 1
ATOM 1316 N N . SER A 1 169 ? 58.365 -14.432 -40.210 1.00 53.91 169 SER A N 1
ATOM 1317 C CA . SER A 1 169 ? 57.929 -13.706 -39.016 1.00 53.91 169 SER A CA 1
ATOM 1318 C C . SER A 1 169 ? 56.541 -13.111 -39.263 1.00 53.91 169 SER A C 1
ATOM 1320 O O . SER A 1 169 ? 56.272 -11.949 -38.973 1.00 53.91 169 SER A O 1
ATOM 1322 N N . PHE A 1 170 ? 55.643 -13.920 -39.812 1.00 41.41 170 PHE A N 1
ATOM 1323 C CA . PHE A 1 170 ? 54.257 -13.881 -39.379 1.00 41.41 170 PHE A CA 1
ATOM 1324 C C . PHE A 1 170 ? 54.051 -15.182 -38.624 1.00 41.41 170 PHE A C 1
ATOM 1326 O O . PHE A 1 170 ? 54.255 -16.259 -39.182 1.00 41.41 170 PHE A O 1
ATOM 1333 N N . GLY A 1 171 ? 53.774 -15.064 -37.326 1.00 43.69 171 GLY A N 1
ATOM 1334 C CA . GLY A 1 171 ? 53.441 -16.206 -36.496 1.00 43.69 171 GLY A CA 1
ATOM 1335 C C . GLY A 1 171 ? 52.348 -17.007 -37.184 1.00 43.69 171 GLY A C 1
ATOM 1336 O O . GLY A 1 171 ? 51.332 -16.454 -37.603 1.00 43.69 171 GLY A O 1
ATOM 1337 N N . GLN A 1 172 ? 52.603 -18.302 -37.319 1.00 46.56 172 GLN A N 1
ATOM 1338 C CA . GLN A 1 172 ? 51.573 -19.302 -37.490 1.00 46.56 172 GLN A CA 1
ATOM 1339 C C . GLN A 1 172 ? 50.553 -19.065 -36.364 1.00 46.56 172 GLN A C 1
ATOM 1341 O O . GLN A 1 172 ? 50.792 -19.446 -35.223 1.00 46.56 172 GLN A O 1
ATOM 1346 N N . LEU A 1 173 ? 49.455 -18.365 -36.648 1.00 50.56 173 LEU A N 1
ATOM 1347 C CA . LEU A 1 173 ? 48.244 -18.565 -35.870 1.00 50.56 173 LEU A CA 1
ATOM 1348 C C . LEU A 1 173 ? 47.786 -19.958 -36.276 1.00 50.56 173 LEU A C 1
ATOM 1350 O O . LEU A 1 173 ? 47.289 -20.160 -37.386 1.00 50.56 173 LEU A O 1
ATOM 1354 N N . GLU A 1 174 ? 48.083 -20.931 -35.418 1.00 53.44 174 GLU A N 1
ATOM 1355 C CA . GLU A 1 174 ? 47.373 -22.200 -35.429 1.00 53.44 174 GLU A CA 1
ATOM 1356 C C . GLU A 1 174 ? 45.869 -21.912 -35.538 1.00 53.44 174 GLU A C 1
ATOM 1358 O O . GLU A 1 174 ? 45.381 -20.959 -34.915 1.00 53.44 174 GLU A O 1
ATOM 1363 N N . PRO A 1 175 ? 45.113 -22.690 -36.333 1.00 60.78 175 PRO A N 1
ATOM 1364 C CA . PRO A 1 175 ? 43.680 -22.734 -36.100 1.00 60.78 175 PRO A CA 1
ATOM 1365 C C . PRO A 1 175 ? 43.514 -23.161 -34.635 1.00 60.78 175 PRO A C 1
ATOM 1367 O O . PRO A 1 175 ? 44.185 -24.115 -34.243 1.00 60.78 175 PRO A O 1
ATOM 1370 N N . PRO A 1 176 ? 42.716 -22.464 -33.808 1.00 59.72 176 PRO A N 1
ATOM 1371 C CA . PRO A 1 176 ? 42.492 -22.934 -32.453 1.00 59.72 176 PRO A CA 1
ATOM 1372 C C . PRO A 1 176 ? 41.899 -24.340 -32.554 1.00 59.72 176 PRO A C 1
ATOM 1374 O O . PRO A 1 176 ? 40.777 -24.513 -33.031 1.00 59.72 176 PRO A O 1
ATOM 1377 N N . GLU A 1 177 ? 42.698 -25.340 -32.180 1.00 51.75 177 GLU A N 1
ATOM 1378 C CA . GLU A 1 177 ? 42.167 -26.614 -31.729 1.00 51.75 177 GLU A CA 1
ATOM 1379 C C . GLU A 1 177 ? 41.263 -26.318 -30.535 1.00 51.75 177 GLU A C 1
ATOM 1381 O O . GLU A 1 177 ? 41.478 -25.348 -29.804 1.00 51.75 177 GLU A O 1
ATOM 1386 N N . ASP A 1 178 ? 40.215 -27.121 -30.413 1.00 56.34 178 ASP A N 1
ATOM 1387 C CA . ASP A 1 178 ? 39.148 -27.019 -29.431 1.00 56.34 178 ASP A CA 1
ATOM 1388 C C . ASP A 1 178 ? 39.683 -26.931 -27.987 1.00 56.34 178 ASP A C 1
ATOM 1390 O O . ASP A 1 178 ? 39.731 -27.916 -27.255 1.00 56.34 178 ASP A O 1
ATOM 1394 N N . GLU A 1 179 ? 40.066 -25.735 -27.550 1.00 53.03 179 GLU A N 1
ATOM 1395 C CA . GLU A 1 179 ? 40.209 -25.393 -26.146 1.00 53.03 179 GLU A CA 1
ATOM 1396 C C . GLU A 1 179 ? 39.046 -24.486 -25.773 1.00 53.03 179 GLU A C 1
ATOM 1398 O O . GLU A 1 179 ? 38.881 -23.387 -26.311 1.00 53.03 179 GLU A O 1
ATOM 1403 N N . GLU A 1 180 ? 38.228 -24.980 -24.845 1.00 55.22 180 GLU A N 1
ATOM 1404 C CA . GLU A 1 180 ? 37.160 -24.264 -24.161 1.00 55.22 180 GLU A CA 1
ATOM 1405 C C . GLU A 1 180 ? 37.695 -22.985 -23.499 1.00 55.22 180 GLU A C 1
ATOM 1407 O O . GLU A 1 180 ? 37.899 -22.894 -22.288 1.00 55.22 180 GLU A O 1
ATOM 1412 N N . THR A 1 181 ? 37.905 -21.943 -24.297 1.00 40.97 181 THR A N 1
ATOM 1413 C CA . THR A 1 181 ? 38.022 -20.590 -23.785 1.00 40.97 181 THR A CA 1
ATOM 1414 C C . THR A 1 181 ? 36.607 -20.150 -23.468 1.00 40.97 181 THR A C 1
ATOM 1416 O O . THR A 1 181 ? 35.849 -19.720 -24.338 1.00 40.97 181 THR A O 1
ATOM 1419 N N . THR A 1 182 ? 36.247 -20.292 -22.198 1.00 42.75 182 THR A N 1
ATOM 1420 C CA . THR A 1 182 ? 35.070 -19.675 -21.595 1.00 42.75 182 THR A CA 1
ATOM 1421 C C . THR A 1 182 ? 35.204 -18.154 -21.697 1.00 42.75 182 THR A C 1
ATOM 1423 O O . THR A 1 182 ? 35.630 -17.457 -20.777 1.00 42.75 182 THR A O 1
ATOM 1426 N N . VAL A 1 183 ? 34.852 -17.605 -22.862 1.00 43.22 183 VAL A N 1
ATOM 1427 C CA . VAL A 1 183 ? 34.476 -16.200 -22.976 1.00 43.22 183 VAL A CA 1
ATOM 1428 C C . VAL A 1 183 ? 33.188 -16.064 -22.184 1.00 43.22 183 VAL A C 1
ATOM 1430 O O . VAL A 1 183 ? 32.126 -16.515 -22.601 1.00 43.22 183 VAL A O 1
ATOM 1433 N N . SER A 1 184 ? 33.340 -15.481 -21.001 1.00 53.25 184 SER A N 1
ATOM 1434 C CA . SER A 1 184 ? 32.270 -15.033 -20.124 1.00 53.25 184 SER A CA 1
ATOM 1435 C C . SER A 1 184 ? 31.333 -14.111 -20.914 1.00 53.25 184 SER A C 1
ATOM 1437 O O . SER A 1 184 ? 31.606 -12.924 -21.103 1.00 53.25 184 SER A O 1
ATOM 1439 N N . ALA A 1 185 ? 30.268 -14.700 -21.453 1.00 47.47 185 ALA A N 1
ATOM 1440 C CA . ALA A 1 185 ? 29.069 -14.012 -21.896 1.00 47.47 185 ALA A CA 1
ATOM 1441 C C . ALA A 1 185 ? 28.099 -13.905 -20.697 1.00 47.47 185 ALA A C 1
ATOM 1443 O O . ALA A 1 185 ? 28.253 -14.615 -19.703 1.00 47.47 185 ALA A O 1
ATOM 1444 N N . PRO A 1 186 ? 27.172 -12.941 -20.731 1.00 48.44 186 PRO A N 1
ATOM 1445 C CA . PRO A 1 186 ? 26.647 -12.280 -19.549 1.00 48.44 186 PRO A CA 1
ATOM 1446 C C . PRO A 1 186 ? 25.574 -13.113 -18.844 1.00 48.44 186 PRO A C 1
ATOM 1448 O O . PRO A 1 186 ? 24.648 -13.588 -19.484 1.00 48.44 186 PRO A O 1
ATOM 1451 N N . PHE A 1 187 ? 25.696 -13.205 -17.518 1.00 47.03 187 PHE A N 1
ATOM 1452 C CA . PHE A 1 187 ? 24.623 -13.428 -16.541 1.00 47.03 187 PHE A CA 1
ATOM 1453 C C . PHE A 1 187 ? 23.437 -14.292 -17.025 1.00 47.03 187 PHE A C 1
ATOM 1455 O O . PHE A 1 187 ? 22.383 -13.775 -17.397 1.00 47.03 187 PHE A O 1
ATOM 1462 N N . ASP A 1 188 ? 23.595 -15.616 -16.951 1.00 37.72 188 ASP A N 1
ATOM 1463 C CA . ASP A 1 188 ? 22.482 -16.557 -17.077 1.00 37.72 188 ASP A CA 1
ATOM 1464 C C . ASP A 1 188 ? 21.529 -16.431 -15.878 1.00 37.72 188 ASP A C 1
ATOM 1466 O O . ASP A 1 188 ? 21.800 -16.879 -14.761 1.00 37.72 188 ASP A O 1
ATOM 1470 N N . ILE A 1 189 ? 20.363 -15.841 -16.138 1.00 48.81 189 ILE A N 1
ATOM 1471 C CA . ILE A 1 189 ? 19.149 -16.025 -15.345 1.00 48.81 189 ILE A CA 1
ATOM 1472 C C . ILE A 1 189 ? 18.546 -17.367 -15.773 1.00 48.81 189 ILE A C 1
ATOM 1474 O O . ILE A 1 189 ? 17.696 -17.399 -16.656 1.00 48.81 189 ILE A O 1
ATOM 1478 N N . ALA A 1 190 ? 18.995 -18.472 -15.175 1.00 48.38 190 ALA A N 1
ATOM 1479 C CA . ALA A 1 190 ? 18.230 -19.720 -15.067 1.00 48.38 190 ALA A CA 1
ATOM 1480 C C . ALA A 1 190 ? 18.990 -20.765 -14.230 1.00 48.38 190 ALA A C 1
ATOM 148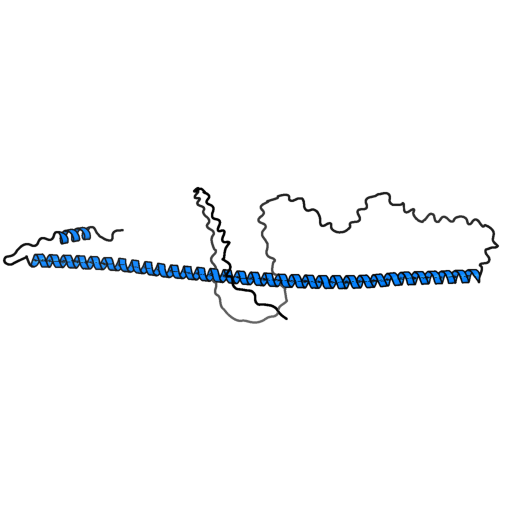2 O O . ALA A 1 190 ? 19.720 -21.596 -14.757 1.00 48.38 190 ALA A O 1
ATOM 1483 N N . SER A 1 191 ? 18.746 -20.785 -12.921 1.00 40.41 191 SER A N 1
ATOM 1484 C CA . SER A 1 191 ? 18.715 -22.046 -12.173 1.00 40.41 191 SER A CA 1
ATOM 1485 C C . SER A 1 191 ? 17.745 -21.898 -11.008 1.00 40.41 191 SER A C 1
ATOM 1487 O O . SER A 1 191 ? 18.086 -21.459 -9.914 1.00 40.41 191 SER A O 1
ATOM 1489 N N . ALA A 1 192 ? 16.484 -22.206 -11.295 1.00 53.62 192 ALA A N 1
ATOM 1490 C CA . ALA A 1 192 ? 15.484 -22.511 -10.292 1.00 53.62 192 ALA A CA 1
ATOM 1491 C C . ALA A 1 192 ? 15.532 -24.023 -10.047 1.00 53.62 192 ALA A C 1
ATOM 1493 O O . ALA A 1 192 ? 14.832 -24.760 -10.732 1.00 53.62 192 ALA A O 1
ATOM 1494 N N . ALA A 1 193 ? 16.396 -24.471 -9.134 1.00 51.31 193 ALA A N 1
ATOM 1495 C CA . ALA A 1 193 ? 16.289 -25.745 -8.415 1.00 51.31 193 ALA A CA 1
ATOM 1496 C C . ALA A 1 193 ? 17.510 -25.922 -7.501 1.00 51.31 193 ALA A C 1
ATOM 1498 O O . ALA A 1 193 ? 18.431 -26.639 -7.851 1.00 51.31 193 ALA A O 1
ATOM 1499 N N . ASP A 1 194 ? 17.511 -25.250 -6.353 1.00 40.41 194 ASP A N 1
ATOM 1500 C CA . ASP A 1 194 ? 18.083 -25.788 -5.112 1.00 40.41 194 ASP A CA 1
ATOM 1501 C C . ASP A 1 194 ? 17.481 -24.982 -3.960 1.00 40.41 194 ASP A C 1
ATOM 1503 O O . ASP A 1 194 ? 18.000 -23.977 -3.480 1.00 40.41 194 ASP A O 1
ATOM 1507 N N . PHE A 1 195 ? 16.265 -25.392 -3.608 1.00 44.41 195 PHE A N 1
ATOM 1508 C CA . PHE A 1 195 ? 15.613 -25.023 -2.365 1.00 44.41 195 PHE A CA 1
ATOM 1509 C C . PHE A 1 195 ? 16.162 -25.976 -1.300 1.00 44.41 195 PHE A C 1
ATOM 1511 O O . PHE A 1 195 ? 15.579 -27.030 -1.049 1.00 44.41 195 PHE A O 1
ATOM 1518 N N . GLU A 1 196 ? 17.318 -25.643 -0.728 1.00 44.91 196 GLU A N 1
ATOM 1519 C CA . GLU A 1 196 ? 17.752 -26.253 0.525 1.00 44.91 196 GLU A CA 1
ATOM 1520 C C . GLU A 1 196 ? 17.139 -25.469 1.687 1.00 44.91 196 GLU A C 1
ATOM 1522 O O . GLU A 1 196 ? 17.479 -24.323 1.980 1.00 44.91 196 GLU A O 1
ATOM 1527 N N . ASP A 1 197 ? 16.167 -26.139 2.294 1.00 49.66 197 ASP A N 1
ATOM 1528 C CA . ASP A 1 197 ? 15.641 -25.934 3.632 1.00 49.66 197 ASP A CA 1
ATOM 1529 C C . ASP A 1 197 ? 16.783 -25.702 4.632 1.00 49.66 197 ASP A C 1
ATOM 1531 O O . ASP A 1 197 ? 17.541 -26.610 4.969 1.00 49.66 197 ASP A O 1
ATOM 1535 N N . SER A 1 198 ? 16.915 -24.461 5.090 1.00 36.38 198 SER A N 1
ATOM 1536 C CA . SER A 1 198 ? 17.719 -24.127 6.257 1.00 36.38 198 SER A CA 1
ATOM 1537 C C . SER A 1 198 ? 16.935 -23.127 7.091 1.00 36.38 198 SER A C 1
ATOM 1539 O O . SER A 1 198 ? 17.163 -21.916 7.083 1.00 36.38 198 SER A O 1
ATOM 1541 N N . SER A 1 199 ? 15.923 -23.654 7.774 1.00 52.19 199 SER A N 1
ATOM 1542 C CA . SER A 1 199 ? 15.412 -23.056 8.995 1.00 52.19 199 SER A CA 1
ATOM 1543 C C . SER A 1 199 ? 16.535 -23.066 10.033 1.00 52.19 199 SER A C 1
ATOM 1545 O O . SER A 1 199 ? 16.743 -24.076 10.707 1.00 52.19 199 SER A O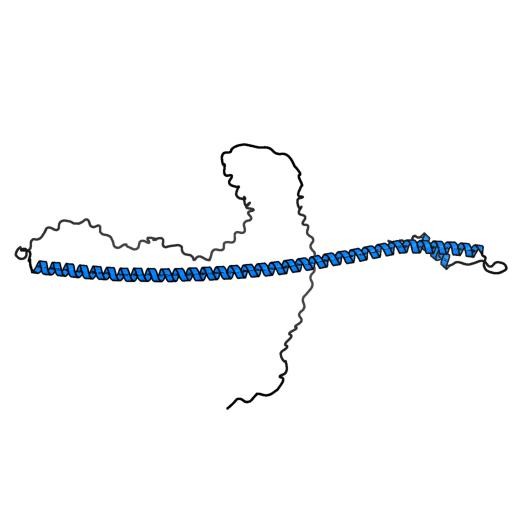 1
ATOM 1547 N N . ASP A 1 200 ? 17.260 -21.955 10.150 1.00 41.88 200 ASP A N 1
ATOM 1548 C CA . ASP A 1 200 ? 18.092 -21.695 11.317 1.00 41.88 200 ASP A CA 1
ATOM 1549 C C . ASP A 1 200 ? 17.753 -20.330 11.920 1.00 41.88 200 ASP A C 1
ATOM 1551 O O . ASP A 1 200 ? 17.647 -19.294 11.256 1.00 41.88 200 ASP A O 1
ATOM 1555 N N . ASP A 1 201 ? 17.501 -20.413 13.212 1.00 53.16 201 ASP A N 1
ATOM 1556 C CA . ASP A 1 201 ? 17.015 -19.410 14.131 1.00 53.16 201 ASP A CA 1
ATOM 1557 C C . ASP A 1 201 ? 18.167 -18.435 14.406 1.00 53.16 201 ASP A C 1
ATOM 1559 O O . ASP A 1 201 ? 19.138 -18.760 15.091 1.00 53.16 201 ASP A O 1
ATOM 1563 N N . ALA A 1 202 ? 18.098 -17.223 13.862 1.00 42.78 202 ALA A N 1
ATOM 1564 C CA . ALA A 1 202 ? 19.037 -16.172 14.228 1.00 42.78 202 ALA A CA 1
ATOM 1565 C C . ALA A 1 202 ? 18.307 -14.841 14.367 1.00 42.78 202 ALA A C 1
ATOM 1567 O O . ALA A 1 202 ? 18.052 -14.121 13.402 1.00 42.78 202 ALA A O 1
ATOM 1568 N N . ALA A 1 203 ? 18.019 -14.503 15.621 1.00 52.47 203 ALA A N 1
ATOM 1569 C CA . ALA A 1 203 ? 17.761 -13.150 16.082 1.00 52.47 203 ALA A CA 1
ATOM 1570 C C . ALA A 1 203 ? 18.943 -12.227 15.710 1.00 52.47 203 ALA A C 1
ATOM 1572 O O . ALA A 1 203 ? 19.864 -12.006 16.494 1.00 52.47 203 ALA A O 1
ATOM 1573 N N . GLY A 1 204 ? 18.931 -11.708 14.483 1.00 38.97 204 GLY A N 1
ATOM 1574 C CA . GLY A 1 204 ? 19.836 -10.672 14.005 1.00 38.97 204 GLY A CA 1
ATOM 1575 C C . GLY A 1 204 ? 19.230 -9.302 14.272 1.00 38.97 204 GLY A C 1
ATOM 1576 O O . GLY A 1 204 ? 18.296 -8.888 13.589 1.00 38.97 204 GLY A O 1
ATOM 1577 N N . GLY A 1 205 ? 19.746 -8.610 15.288 1.00 40.75 205 GLY A N 1
ATOM 1578 C CA . GLY A 1 205 ? 19.390 -7.229 15.588 1.00 40.75 205 GLY A CA 1
ATOM 1579 C C . GLY A 1 205 ? 19.635 -6.324 14.382 1.00 40.75 205 GLY A C 1
ATOM 1580 O O . GLY A 1 205 ? 20.751 -6.233 13.875 1.00 40.75 205 GLY A O 1
ATOM 1581 N N . PHE A 1 206 ? 18.578 -5.657 13.933 1.00 38.09 206 PHE A N 1
ATOM 1582 C CA . PHE A 1 206 ? 18.679 -4.544 13.004 1.00 38.09 206 PHE A CA 1
ATOM 1583 C C . PHE A 1 206 ? 19.229 -3.339 13.775 1.00 38.09 206 PHE A C 1
ATOM 1585 O O . PHE A 1 206 ? 18.524 -2.748 14.593 1.00 38.09 206 PHE A O 1
ATOM 1592 N N . ASP A 1 207 ? 20.503 -3.024 13.558 1.00 57.75 207 ASP A N 1
ATOM 1593 C CA . ASP A 1 207 ? 21.145 -1.814 14.069 1.00 57.75 207 ASP A CA 1
ATOM 1594 C C . ASP A 1 207 ? 20.629 -0.613 13.247 1.00 57.75 207 ASP A C 1
ATOM 1596 O O . ASP A 1 207 ? 20.806 -0.599 12.023 1.00 57.75 207 ASP A O 1
ATOM 1600 N N . PRO A 1 208 ? 19.911 0.362 13.837 1.00 59.88 208 PRO A N 1
ATOM 1601 C CA . PRO A 1 208 ? 19.456 1.526 13.087 1.00 59.88 208 PRO A CA 1
ATOM 1602 C C . PRO A 1 208 ? 20.658 2.405 12.696 1.00 59.88 208 PRO A C 1
ATOM 1604 O O . PRO A 1 208 ? 21.575 2.578 13.497 1.00 59.88 208 PRO A O 1
ATOM 1607 N N . PRO A 1 209 ? 20.675 3.007 11.492 1.00 54.88 209 PRO A N 1
ATOM 1608 C CA . PRO A 1 209 ? 21.798 3.837 11.069 1.00 54.88 209 PRO A CA 1
ATOM 1609 C C . PRO A 1 209 ? 21.935 5.082 11.959 1.00 54.88 209 PRO A C 1
ATOM 1611 O O . PRO A 1 209 ? 20.976 5.834 12.151 1.00 54.88 209 PRO A O 1
ATOM 1614 N N . GLU A 1 210 ? 23.144 5.310 12.476 1.00 54.50 210 GLU A N 1
ATOM 1615 C CA . GLU A 1 210 ? 23.510 6.509 13.238 1.00 54.50 210 GLU A CA 1
ATOM 1616 C C . GLU A 1 210 ? 23.256 7.801 12.428 1.00 54.50 210 GLU A C 1
ATOM 1618 O O . GLU A 1 210 ? 23.542 7.852 11.224 1.00 54.50 210 GLU A O 1
ATOM 1623 N N . PRO A 1 211 ? 22.765 8.887 13.055 1.00 49.12 211 PRO A N 1
ATOM 1624 C CA . PRO A 1 211 ? 22.575 10.157 12.370 1.00 49.12 211 PRO A CA 1
ATOM 1625 C C . PRO A 1 211 ? 23.921 10.847 12.107 1.00 49.12 211 PRO A C 1
ATOM 1627 O O . PRO A 1 211 ? 24.687 11.151 13.020 1.00 49.12 211 PRO A O 1
ATOM 1630 N N . VAL A 1 212 ? 24.185 11.161 10.838 1.00 46.50 212 VAL A N 1
ATOM 1631 C CA . VAL A 1 212 ? 25.348 11.947 10.405 1.00 46.50 212 VAL A CA 1
ATOM 1632 C C . VAL A 1 212 ? 25.261 13.362 10.989 1.00 46.50 212 VAL A C 1
ATOM 1634 O O . VAL A 1 212 ? 24.455 14.183 10.550 1.00 46.50 212 VAL A O 1
ATOM 1637 N N . VAL A 1 213 ? 26.114 13.673 11.968 1.00 42.62 213 VAL A N 1
ATOM 1638 C CA . VAL A 1 213 ? 26.254 15.026 12.522 1.00 42.62 213 VAL A CA 1
ATOM 1639 C C . VAL A 1 213 ? 27.218 15.831 11.645 1.00 42.62 213 VAL A C 1
ATOM 1641 O O . VAL A 1 213 ? 28.434 15.646 11.687 1.00 42.62 213 VAL A O 1
ATOM 1644 N N . LEU A 1 214 ? 26.676 16.750 10.844 1.00 41.38 214 LEU A N 1
ATOM 1645 C CA . LEU A 1 214 ? 27.452 17.781 10.152 1.00 41.38 214 LEU A CA 1
ATOM 1646 C C . LEU A 1 214 ? 28.027 18.767 11.181 1.00 41.38 214 LEU A C 1
ATOM 1648 O O . LEU A 1 214 ? 27.325 19.634 11.699 1.00 41.38 214 LEU A O 1
ATOM 1652 N N . HIS A 1 215 ? 29.326 18.654 11.462 1.00 38.34 215 HIS A N 1
ATOM 1653 C CA . HIS A 1 215 ? 30.076 19.676 12.188 1.00 38.34 215 HIS A CA 1
ATOM 1654 C C . HIS A 1 215 ? 30.249 20.928 11.314 1.00 38.34 215 HIS A C 1
ATOM 1656 O O . HIS A 1 215 ? 31.136 20.987 10.464 1.00 38.34 215 HIS A O 1
ATOM 1662 N N . ALA A 1 216 ? 29.433 21.953 11.561 1.00 39.69 216 ALA A N 1
ATOM 1663 C CA . ALA A 1 216 ? 29.711 23.320 11.134 1.00 39.69 216 ALA A CA 1
ATOM 1664 C C . ALA A 1 216 ? 30.213 24.139 12.334 1.00 39.69 216 ALA A C 1
ATOM 1666 O O . ALA A 1 216 ? 29.579 24.195 13.388 1.00 39.69 216 ALA A O 1
ATOM 1667 N N . LEU A 1 217 ? 31.397 24.728 12.164 1.00 38.69 217 LEU A N 1
ATOM 1668 C CA . LEU A 1 217 ? 32.069 25.627 13.102 1.00 38.69 217 LEU A CA 1
ATOM 1669 C C . LEU A 1 217 ? 31.188 26.842 13.430 1.00 38.69 217 LEU A C 1
ATOM 1671 O O . LEU A 1 217 ? 30.531 27.396 12.552 1.00 38.69 217 LEU A O 1
ATOM 1675 N N . GLY A 1 218 ? 31.175 27.212 14.710 1.00 33.00 218 GLY A N 1
ATOM 1676 C CA . GLY A 1 218 ? 30.183 28.111 15.288 1.00 33.00 218 GLY A CA 1
ATOM 1677 C C . GLY A 1 218 ? 30.425 29.606 15.119 1.00 33.00 218 GLY A C 1
ATOM 1678 O O . GLY A 1 218 ? 31.498 30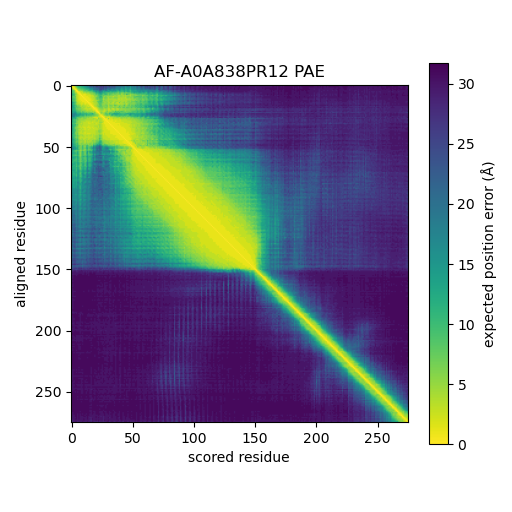.037 14.713 1.00 33.00 218 GLY A O 1
ATOM 1679 N N . ASP A 1 219 ? 29.433 30.377 15.568 1.00 35.59 219 ASP A N 1
ATOM 1680 C CA . ASP A 1 219 ? 29.658 31.586 16.358 1.00 35.59 219 ASP A CA 1
ATOM 1681 C C . ASP A 1 219 ? 28.410 31.936 17.204 1.00 35.59 219 ASP A C 1
ATOM 1683 O O . ASP A 1 219 ? 27.299 32.037 16.697 1.00 35.59 219 ASP A O 1
ATOM 1687 N N . ARG A 1 220 ? 28.653 32.040 18.515 1.00 35.59 220 ARG A N 1
ATOM 1688 C CA . ARG A 1 220 ? 28.108 32.937 19.557 1.00 35.59 220 ARG A CA 1
ATOM 1689 C C . ARG A 1 220 ? 26.661 33.494 19.587 1.00 35.59 220 ARG A C 1
ATOM 1691 O O . ARG A 1 220 ? 26.220 34.161 18.663 1.00 35.59 220 ARG A O 1
ATOM 1698 N N . LEU A 1 221 ? 26.181 33.521 20.853 1.00 39.56 221 LEU A N 1
ATOM 1699 C CA . LEU A 1 221 ? 25.231 34.451 21.527 1.00 39.56 221 LEU A CA 1
ATOM 1700 C C . LEU A 1 221 ? 23.747 34.206 21.175 1.00 39.56 221 LEU A C 1
ATOM 1702 O O . LEU A 1 221 ? 23.422 34.080 20.010 1.00 39.56 221 LEU A O 1
ATOM 1706 N N . GLN A 1 222 ? 22.770 34.121 22.083 1.00 43.53 222 GLN A N 1
ATOM 1707 C CA . GLN A 1 222 ? 22.602 34.556 23.475 1.00 43.53 222 GLN A CA 1
ATOM 1708 C C . GLN A 1 222 ? 21.397 33.804 24.089 1.00 43.53 222 GLN A C 1
ATOM 1710 O O . GLN A 1 222 ? 20.518 33.374 23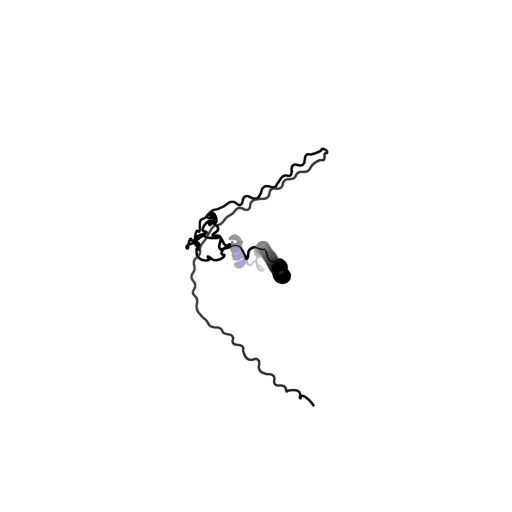.348 1.00 43.53 222 GLN A O 1
ATOM 1715 N N . ASP A 1 223 ? 21.424 33.647 25.416 1.00 38.66 223 ASP A N 1
ATOM 1716 C CA . ASP A 1 223 ? 20.337 33.767 26.407 1.00 38.66 223 ASP A CA 1
ATOM 1717 C C . ASP A 1 223 ? 18.877 33.536 25.949 1.0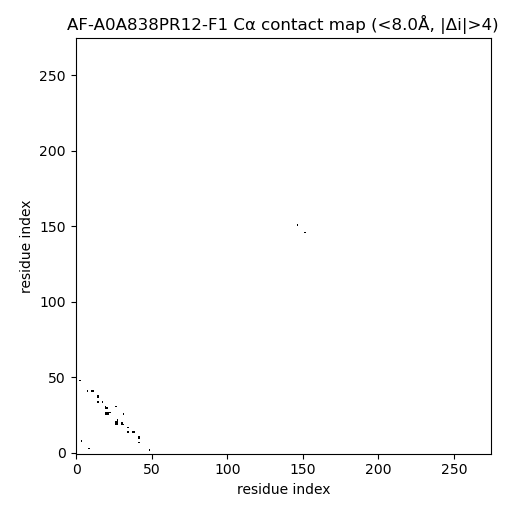0 38.66 223 ASP A C 1
ATOM 1719 O O . ASP A 1 223 ? 18.388 34.269 25.098 1.00 38.66 223 ASP A O 1
ATOM 1723 N N . ASP A 1 224 ? 18.150 32.598 26.573 1.00 40.75 224 ASP A N 1
ATOM 1724 C CA . ASP A 1 224 ? 17.009 32.928 27.453 1.00 40.75 224 ASP A CA 1
ATOM 1725 C C . ASP A 1 224 ? 16.411 31.668 28.112 1.00 40.75 224 ASP A C 1
ATOM 1727 O O . ASP A 1 224 ? 16.676 30.528 27.729 1.00 40.75 224 ASP A O 1
ATOM 1731 N N . ASP A 1 225 ? 15.643 31.920 29.161 1.00 36.81 225 ASP A N 1
ATOM 1732 C CA . ASP A 1 225 ? 15.272 31.049 30.257 1.00 36.81 225 ASP A CA 1
ATOM 1733 C C . ASP A 1 225 ? 14.309 29.896 29.935 1.00 36.81 225 ASP A C 1
ATOM 1735 O O . ASP A 1 225 ? 13.391 30.003 29.130 1.00 36.81 225 ASP A O 1
ATOM 1739 N N . GLY A 1 226 ? 14.446 28.837 30.741 1.00 36.09 226 GLY A N 1
ATOM 1740 C CA . GLY A 1 226 ? 13.315 28.244 31.453 1.00 36.09 226 GLY A CA 1
ATOM 1741 C C . GLY A 1 226 ? 12.295 27.441 30.644 1.00 36.09 226 GLY A C 1
ATOM 1742 O O . GLY A 1 226 ? 11.512 27.975 29.874 1.00 36.09 226 GLY A O 1
ATOM 1743 N N . VAL A 1 227 ? 12.198 26.151 30.978 1.00 37.34 227 VAL A N 1
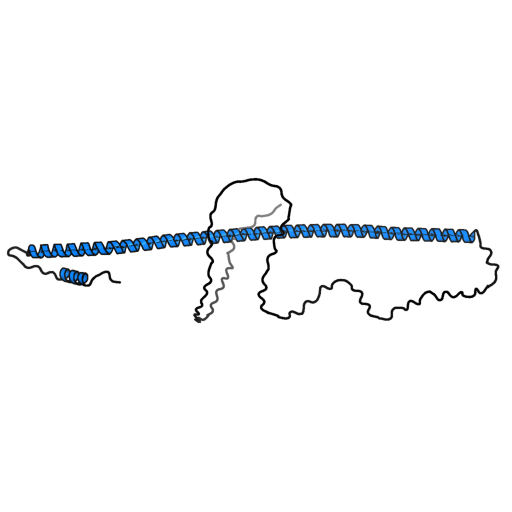ATOM 1744 C CA . VAL A 1 227 ? 10.973 25.451 31.427 1.00 37.34 227 VAL A CA 1
ATOM 1745 C C . VAL A 1 227 ? 11.164 23.949 31.185 1.00 37.34 227 VAL A C 1
ATOM 1747 O O . VAL A 1 227 ? 11.199 23.456 30.063 1.00 37.34 227 VAL A O 1
ATOM 1750 N N . SER A 1 228 ? 11.280 23.213 32.290 1.00 40.66 228 SER A N 1
ATOM 1751 C CA . SER A 1 228 ? 10.968 21.781 32.367 1.00 40.66 228 SER A CA 1
ATOM 1752 C C . SER A 1 228 ? 9.445 21.605 32.294 1.00 40.66 228 SER A C 1
ATOM 1754 O O . SER A 1 228 ? 8.727 22.448 32.836 1.00 40.66 228 SER A O 1
ATOM 1756 N N . PRO A 1 229 ? 8.930 20.499 31.736 1.00 48.84 229 PRO A N 1
ATOM 1757 C CA . PRO A 1 229 ? 8.743 19.344 32.612 1.00 48.84 229 PRO A CA 1
ATOM 1758 C C . PRO A 1 229 ? 8.947 17.983 31.936 1.00 48.84 229 PRO A C 1
ATOM 1760 O O . PRO A 1 229 ? 8.732 17.794 30.742 1.00 48.84 229 PRO A O 1
ATOM 1763 N N . GLY A 1 230 ? 9.316 17.005 32.762 1.00 33.97 230 GLY A N 1
ATOM 1764 C CA . GLY A 1 230 ? 9.241 15.599 32.401 1.00 33.97 230 GLY A CA 1
ATOM 1765 C C . GLY A 1 230 ? 7.803 15.094 32.288 1.00 33.97 230 GLY A C 1
ATOM 1766 O O . GLY A 1 230 ? 6.879 15.649 32.878 1.00 33.97 230 GLY A O 1
ATOM 1767 N N . SER A 1 231 ? 7.639 13.981 31.582 1.00 37.56 231 SER A N 1
ATOM 1768 C CA . SER A 1 231 ? 6.567 13.028 31.849 1.00 37.56 231 SER A CA 1
ATOM 1769 C C . SER A 1 231 ? 6.956 11.661 31.305 1.00 37.56 231 SER A C 1
ATOM 1771 O O . SER A 1 231 ? 7.165 11.487 30.108 1.00 37.56 231 SER A O 1
ATOM 1773 N N . SER A 1 232 ? 7.047 10.708 32.229 1.00 36.09 232 SER A N 1
ATOM 1774 C CA . SER A 1 232 ? 7.177 9.273 32.015 1.00 36.09 232 SER A CA 1
ATOM 1775 C C . SER A 1 232 ? 6.161 8.720 31.014 1.00 36.09 232 SER A C 1
ATOM 1777 O O . SER A 1 232 ? 4.972 9.028 31.101 1.00 36.09 232 SER A O 1
ATOM 1779 N N . ALA A 1 233 ? 6.620 7.806 30.161 1.00 40.69 233 ALA A N 1
ATOM 1780 C CA . ALA A 1 233 ? 5.794 6.806 29.491 1.00 40.69 233 ALA A CA 1
ATOM 1781 C C . ALA A 1 233 ? 5.898 5.474 30.268 1.00 40.69 233 ALA A C 1
ATOM 1783 O O . ALA A 1 233 ? 7.014 5.097 30.637 1.00 40.69 233 ALA A O 1
ATOM 1784 N N . PRO A 1 234 ? 4.795 4.756 30.553 1.00 47.50 234 PRO A N 1
ATOM 1785 C CA . PRO A 1 234 ? 4.869 3.420 31.130 1.00 47.50 234 PRO A CA 1
ATOM 1786 C C . PRO A 1 234 ? 4.990 2.342 30.043 1.00 47.50 234 PRO A C 1
ATOM 1788 O O . PRO A 1 234 ? 4.303 2.372 29.024 1.00 47.50 234 PRO A O 1
ATOM 1791 N N . ALA A 1 235 ? 5.870 1.379 30.312 1.00 37.41 235 ALA A N 1
ATOM 1792 C CA . ALA A 1 235 ? 6.090 0.163 29.545 1.00 37.41 235 ALA A CA 1
ATOM 1793 C C . ALA A 1 235 ? 4.874 -0.780 29.615 1.00 37.41 235 ALA A C 1
ATOM 1795 O O . ALA A 1 235 ? 4.335 -1.024 30.696 1.00 37.41 235 ALA A O 1
ATOM 1796 N N . ALA A 1 236 ? 4.472 -1.334 28.469 1.00 41.84 236 ALA A N 1
ATOM 1797 C CA . ALA A 1 236 ? 3.524 -2.439 28.396 1.00 41.84 236 ALA A CA 1
ATOM 1798 C C . ALA A 1 236 ? 4.267 -3.750 28.690 1.00 41.84 236 ALA A C 1
ATOM 1800 O O . ALA A 1 236 ? 5.193 -4.122 27.973 1.00 41.84 236 ALA A O 1
ATOM 1801 N N . GLY A 1 237 ? 3.881 -4.400 29.788 1.00 37.09 237 GLY A N 1
ATOM 1802 C CA . GLY A 1 237 ? 4.351 -5.722 30.177 1.00 37.09 237 GLY A CA 1
ATOM 1803 C C . GLY A 1 237 ? 3.562 -6.819 29.474 1.00 37.09 237 GLY A C 1
ATOM 1804 O O . GLY A 1 237 ? 2.336 -6.763 29.379 1.00 37.09 237 GLY A O 1
ATOM 1805 N N . GLU A 1 238 ? 4.300 -7.817 29.0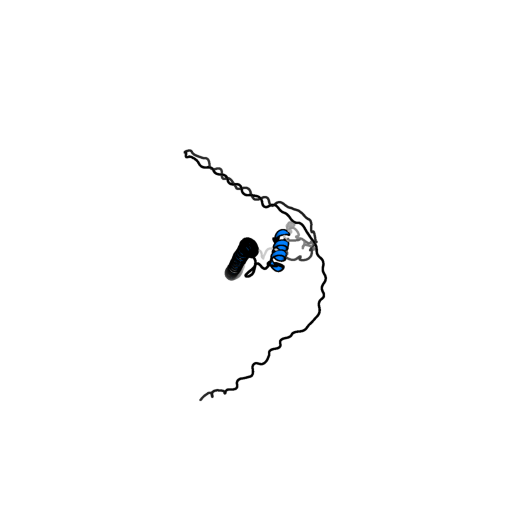09 1.00 40.12 238 GLU A N 1
ATOM 1806 C CA . GLU A 1 238 ? 3.798 -9.092 28.527 1.00 40.12 238 GLU A CA 1
ATOM 1807 C C . GLU A 1 238 ? 3.178 -9.913 29.664 1.00 40.12 238 GLU A C 1
ATOM 1809 O O . GLU A 1 238 ? 3.713 -9.980 30.772 1.00 40.12 238 GLU A O 1
ATOM 1814 N N . ALA A 1 239 ? 2.079 -10.600 29.364 1.00 42.56 239 ALA A N 1
ATOM 1815 C CA . ALA A 1 239 ? 1.641 -11.772 30.108 1.00 42.56 239 ALA A CA 1
ATOM 1816 C C . ALA A 1 239 ? 0.835 -12.674 29.169 1.00 42.56 239 ALA A C 1
ATOM 1818 O O . ALA A 1 239 ? -0.357 -12.468 28.949 1.00 42.56 239 ALA A O 1
ATOM 1819 N N . GLY A 1 240 ? 1.499 -13.683 28.609 1.00 36.53 240 GLY A N 1
ATOM 1820 C CA . GLY A 1 240 ? 0.821 -14.892 28.167 1.00 36.53 240 GLY A CA 1
ATOM 1821 C C . GLY A 1 240 ? 0.612 -15.814 29.361 1.00 36.53 240 GLY A C 1
ATOM 1822 O O . GLY A 1 240 ? 1.513 -15.924 30.182 1.00 36.53 240 GLY A O 1
ATOM 1823 N N . LEU A 1 241 ? -0.533 -16.496 29.432 1.00 43.16 241 LEU A N 1
ATOM 1824 C CA . LEU A 1 241 ? -0.622 -17.870 29.928 1.00 43.16 241 LEU A CA 1
ATOM 1825 C C . LEU A 1 241 ? -1.838 -18.581 29.312 1.00 43.16 241 LEU A C 1
ATOM 1827 O O . LEU A 1 241 ? -2.985 -18.173 29.463 1.00 43.16 241 LEU A O 1
ATOM 1831 N N . SER A 1 242 ? -1.486 -19.666 28.627 1.00 39.59 242 SER A N 1
ATOM 1832 C CA . SER A 1 242 ? -2.225 -20.874 28.262 1.00 39.59 242 SER A CA 1
ATOM 1833 C C . SER A 1 242 ? -3.405 -21.265 29.161 1.00 39.59 242 SER A C 1
ATOM 1835 O O . SER A 1 242 ? -3.292 -21.234 30.386 1.00 39.59 242 SER A O 1
ATOM 1837 N N . SER A 1 243 ? -4.471 -21.787 28.548 1.00 39.09 243 SER A N 1
ATOM 1838 C CA . SER A 1 243 ? -5.173 -22.986 29.029 1.00 39.09 243 SER A CA 1
ATOM 1839 C C . SER A 1 243 ? -5.930 -23.643 27.874 1.00 39.09 243 SER A C 1
ATOM 1841 O O . SER A 1 243 ? -6.707 -22.994 27.179 1.00 39.09 243 SER A O 1
ATOM 1843 N N . ALA A 1 244 ? -5.641 -24.925 27.670 1.00 45.53 244 ALA A N 1
ATOM 1844 C CA . ALA A 1 244 ? -6.310 -25.822 26.745 1.00 45.53 244 ALA A CA 1
ATOM 1845 C C . ALA A 1 244 ? -7.758 -26.084 27.177 1.00 45.53 244 ALA A C 1
ATOM 1847 O O . ALA A 1 244 ? -8.009 -26.239 28.372 1.00 45.53 244 ALA A O 1
ATOM 1848 N N . ASP A 1 245 ? -8.664 -26.229 26.211 1.00 40.81 245 ASP A N 1
ATOM 1849 C CA . ASP A 1 245 ? -9.725 -27.217 26.358 1.00 40.81 245 ASP A CA 1
ATOM 1850 C C . ASP A 1 245 ? -10.081 -27.818 24.997 1.00 40.81 245 ASP A C 1
ATOM 1852 O O . ASP A 1 245 ? -10.377 -27.139 24.013 1.00 40.81 245 ASP A O 1
ATOM 1856 N N . GLU A 1 246 ? -9.938 -29.128 24.981 1.00 40.03 246 GLU A N 1
ATOM 1857 C CA . GLU A 1 246 ? -10.225 -30.095 23.944 1.00 40.03 246 GLU A CA 1
ATOM 1858 C C . GLU A 1 246 ? -11.707 -30.443 24.091 1.00 40.03 246 GLU A C 1
ATOM 1860 O O . GLU A 1 246 ? -12.080 -30.867 25.175 1.00 40.03 246 GLU A O 1
ATOM 1865 N N . MET A 1 247 ? -12.549 -30.276 23.063 1.00 48.78 247 MET A N 1
ATOM 1866 C CA . MET A 1 247 ? -13.796 -31.045 22.924 1.00 48.78 247 MET A CA 1
ATOM 1867 C C . MET A 1 247 ? -14.241 -31.143 21.458 1.00 48.78 247 MET A C 1
ATOM 1869 O O . MET A 1 247 ? -14.667 -30.184 20.818 1.00 48.78 247 MET A O 1
ATOM 1873 N N . ASP A 1 248 ? -14.097 -32.376 20.986 1.00 42.53 248 ASP A N 1
ATOM 1874 C CA . ASP A 1 248 ? -14.763 -33.087 19.901 1.00 42.53 248 ASP A CA 1
ATOM 1875 C C . ASP A 1 248 ? -16.264 -32.764 19.761 1.00 42.53 248 ASP A C 1
ATOM 1877 O O . ASP A 1 248 ? -17.002 -32.884 20.737 1.00 42.53 248 ASP A O 1
ATOM 1881 N N . PHE A 1 249 ? -16.726 -32.407 18.554 1.00 38.94 249 PHE A N 1
ATOM 1882 C CA . PHE A 1 249 ? -18.108 -32.666 18.124 1.00 38.94 249 PHE A CA 1
ATOM 1883 C C . PHE A 1 249 ? -18.242 -32.681 16.587 1.00 38.94 249 PHE A C 1
ATOM 1885 O O . PHE A 1 249 ? -18.306 -31.650 15.923 1.00 38.94 249 PHE A O 1
ATOM 1892 N N . ALA A 1 250 ? -18.260 -33.907 16.067 1.00 41.47 250 ALA A N 1
ATOM 1893 C CA . ALA A 1 250 ? -18.941 -34.440 14.885 1.00 41.47 250 ALA A CA 1
ATOM 1894 C C . ALA A 1 250 ? -19.664 -33.497 13.888 1.00 41.47 250 ALA A C 1
ATOM 1896 O O . ALA A 1 250 ? -20.634 -32.811 14.211 1.00 41.47 250 ALA A O 1
ATOM 1897 N N . ASP A 1 251 ? -19.275 -33.673 12.623 1.00 47.72 251 ASP A N 1
ATOM 1898 C CA . ASP A 1 251 ? -20.069 -33.509 11.396 1.00 47.72 251 ASP A CA 1
ATOM 1899 C C . ASP A 1 251 ? -21.307 -34.443 11.405 1.00 47.72 251 ASP A C 1
ATOM 1901 O O . ASP A 1 251 ? -21.213 -35.585 11.881 1.00 47.72 251 ASP A O 1
ATOM 1905 N N . PRO A 1 252 ? -22.472 -33.996 10.896 1.00 51.03 252 PRO A N 1
ATOM 1906 C CA . PRO A 1 252 ? -22.984 -34.697 9.718 1.00 51.03 252 PRO A CA 1
ATOM 1907 C C . PRO A 1 252 ? -23.697 -33.796 8.688 1.00 51.03 252 PRO A C 1
ATOM 1909 O O . PRO A 1 252 ? -24.697 -33.145 8.985 1.00 51.03 252 PRO A O 1
ATOM 1912 N N . LEU A 1 253 ? -23.215 -33.882 7.446 1.00 46.53 253 LEU A N 1
ATOM 1913 C CA . LEU A 1 253 ? -23.929 -33.975 6.160 1.00 46.53 253 LEU A CA 1
ATOM 1914 C C . LEU A 1 253 ? -25.408 -33.536 6.117 1.00 46.53 253 LEU A C 1
ATOM 1916 O O . LEU A 1 253 ? -26.287 -34.162 6.714 1.00 46.53 253 LEU A O 1
ATOM 1920 N N . GLY A 1 254 ? -25.704 -32.585 5.227 1.00 40.19 254 GLY A N 1
ATOM 1921 C CA . GLY A 1 254 ? -27.063 -32.313 4.764 1.00 40.19 254 GLY A CA 1
ATOM 1922 C C . GLY A 1 254 ? -27.103 -31.303 3.621 1.00 40.19 254 GLY A C 1
ATOM 1923 O O . GLY A 1 254 ? -27.005 -30.103 3.854 1.00 40.19 254 GLY A O 1
ATOM 1924 N N . ASP A 1 255 ? -27.258 -31.819 2.404 1.00 47.16 255 ASP A N 1
ATOM 1925 C CA . ASP A 1 255 ? -27.462 -31.104 1.145 1.00 47.16 255 ASP A CA 1
ATOM 1926 C C . ASP A 1 255 ? -28.495 -29.964 1.229 1.00 47.16 255 ASP A C 1
ATOM 1928 O O . ASP A 1 255 ? -29.640 -30.169 1.650 1.00 47.16 255 ASP A O 1
ATOM 1932 N N . HIS A 1 256 ? -28.132 -28.785 0.718 1.00 46.50 256 HIS A N 1
ATOM 1933 C CA . HIS A 1 256 ? -29.110 -27.810 0.233 1.00 46.50 256 HIS A CA 1
ATOM 1934 C C . HIS A 1 256 ? -28.560 -27.013 -0.954 1.00 46.50 256 HIS A C 1
ATOM 1936 O O . HIS A 1 256 ? -27.934 -25.965 -0.801 1.00 46.50 256 HIS A O 1
ATOM 1942 N N . ASP A 1 257 ? -28.831 -27.545 -2.145 1.00 52.88 257 ASP A N 1
ATOM 1943 C CA . ASP A 1 257 ? -29.028 -26.775 -3.373 1.00 52.88 257 ASP A CA 1
ATOM 1944 C C . ASP A 1 257 ? -30.190 -25.788 -3.187 1.00 52.88 257 ASP A C 1
ATOM 1946 O O . ASP A 1 257 ? -31.256 -26.175 -2.694 1.00 52.88 257 ASP A O 1
ATOM 1950 N N . PRO A 1 258 ? -30.051 -24.550 -3.678 1.00 58.47 258 PRO A N 1
ATOM 1951 C CA . PRO A 1 258 ? -31.190 -23.877 -4.273 1.00 58.47 258 PRO A CA 1
ATOM 1952 C C . PRO A 1 258 ? -30.916 -23.597 -5.753 1.00 58.47 258 PRO A C 1
ATOM 1954 O O . PRO A 1 258 ? -30.400 -22.546 -6.134 1.00 58.47 258 PRO A O 1
ATOM 1957 N N . ASP A 1 259 ? -31.336 -24.552 -6.580 1.00 43.06 259 ASP A N 1
ATOM 1958 C CA . ASP A 1 259 ? -31.825 -24.290 -7.930 1.00 43.06 259 ASP A CA 1
ATOM 1959 C C . ASP A 1 259 ? -33.028 -23.337 -7.840 1.00 43.06 259 ASP A C 1
ATOM 1961 O O . ASP A 1 259 ? -34.060 -23.674 -7.260 1.00 43.06 259 ASP A O 1
ATOM 1965 N N . LEU A 1 260 ? -32.873 -22.133 -8.389 1.00 51.50 260 LEU A N 1
ATOM 1966 C CA . LEU A 1 260 ? -33.981 -21.268 -8.785 1.00 51.50 260 LEU A CA 1
ATOM 1967 C C . LEU A 1 260 ? -33.692 -20.718 -10.184 1.00 51.50 260 LEU A C 1
ATOM 1969 O O . LEU A 1 260 ? -33.467 -19.523 -10.388 1.00 51.50 260 LEU A O 1
ATOM 1973 N N . GLY A 1 261 ? -33.702 -21.622 -11.164 1.00 40.31 261 GLY A N 1
ATOM 1974 C CA . GLY A 1 261 ? -34.305 -21.313 -12.453 1.00 40.31 261 GLY A CA 1
ATOM 1975 C C . GLY A 1 261 ? -35.817 -21.064 -12.320 1.00 40.31 261 GLY A C 1
ATOM 1976 O O . GLY A 1 261 ? -36.449 -21.481 -11.357 1.00 40.31 261 GLY A O 1
ATOM 1977 N N . GLU A 1 262 ? -36.378 -20.400 -13.334 1.00 44.19 262 GLU A N 1
ATOM 1978 C CA . GLU A 1 262 ? -37.807 -20.097 -13.551 1.00 44.19 262 GLU A CA 1
ATOM 1979 C C . GLU A 1 262 ? -38.348 -18.789 -12.939 1.00 44.19 262 GLU A C 1
ATOM 1981 O O . GLU A 1 262 ? -39.085 -18.757 -11.956 1.00 44.19 262 GLU A O 1
ATOM 1986 N N . THR A 1 263 ? -38.110 -17.682 -13.651 1.00 51.72 263 THR A N 1
ATOM 1987 C CA . THR A 1 263 ? -39.152 -16.661 -13.826 1.00 51.72 263 THR A CA 1
ATOM 1988 C C . THR A 1 263 ? -39.980 -17.013 -15.073 1.00 51.72 263 THR A C 1
ATOM 1990 O O . THR A 1 263 ? -39.406 -17.282 -16.132 1.00 51.72 263 THR A O 1
ATOM 1993 N N . PRO A 1 264 ? -41.321 -17.059 -14.988 1.00 56.34 264 PRO A N 1
ATOM 1994 C CA . PRO A 1 264 ? -42.161 -17.364 -16.135 1.00 56.34 264 PRO A CA 1
ATOM 1995 C C . PRO A 1 264 ? -42.236 -16.164 -17.083 1.00 56.34 264 PRO A C 1
ATOM 1997 O O . PRO A 1 264 ? -42.404 -15.019 -16.667 1.00 56.34 264 PRO A O 1
ATOM 2000 N N . ALA A 1 265 ? -42.117 -16.474 -18.371 1.00 51.56 265 ALA A N 1
ATOM 2001 C CA . ALA A 1 265 ? -42.266 -15.568 -19.494 1.00 51.56 265 ALA A CA 1
ATOM 2002 C C . ALA A 1 265 ? -43.604 -14.808 -19.448 1.00 51.56 265 ALA A C 1
ATOM 2004 O O . ALA A 1 265 ? -44.670 -15.406 -19.603 1.00 51.56 265 ALA A O 1
ATOM 2005 N N . GLU A 1 266 ? -43.540 -13.483 -19.299 1.00 55.25 266 GLU A N 1
ATOM 2006 C CA . GLU A 1 266 ? -44.632 -12.602 -19.702 1.00 55.25 266 GLU A CA 1
ATOM 2007 C C . GLU A 1 266 ? -44.573 -12.397 -21.220 1.00 55.25 266 GLU A C 1
ATOM 2009 O O . GLU A 1 266 ? -43.740 -11.686 -21.779 1.00 55.25 266 GLU A O 1
ATOM 2014 N N . ASP A 1 267 ? -45.480 -13.123 -21.859 1.00 58.06 267 ASP A N 1
ATOM 2015 C CA . ASP A 1 267 ? -46.025 -12.955 -23.195 1.00 58.06 267 ASP A CA 1
ATOM 2016 C C . ASP A 1 267 ? -46.584 -11.533 -23.396 1.00 58.06 267 ASP A C 1
ATOM 2018 O O . ASP A 1 267 ? -47.509 -11.146 -22.687 1.00 58.06 267 ASP A O 1
ATOM 2022 N N . LEU A 1 268 ? -46.032 -10.766 -24.350 1.00 57.84 268 LEU A N 1
ATOM 2023 C CA . LEU A 1 268 ? -46.725 -9.725 -25.134 1.00 57.84 268 LEU A CA 1
ATOM 2024 C C . LEU A 1 268 ? -45.868 -9.315 -26.369 1.00 57.84 268 LEU A C 1
ATOM 2026 O O . LEU A 1 268 ? -44.641 -9.413 -26.342 1.00 57.84 268 LEU A O 1
ATOM 2030 N N . PRO A 1 269 ? -46.510 -8.918 -27.489 1.00 69.69 269 PRO A N 1
ATOM 2031 C CA . PRO A 1 269 ? -46.137 -9.311 -28.858 1.00 69.69 269 PRO A CA 1
ATOM 2032 C C . PRO A 1 269 ? -45.141 -8.384 -29.588 1.00 69.69 269 PRO A C 1
ATOM 2034 O O . PRO A 1 269 ? -44.955 -7.234 -29.192 1.00 69.69 269 PRO A O 1
ATOM 2037 N N . PRO A 1 270 ? -44.548 -8.846 -30.714 1.00 69.62 270 PRO A N 1
ATOM 2038 C CA . PRO A 1 270 ? -43.588 -8.066 -31.494 1.00 69.62 270 PRO A CA 1
ATOM 2039 C C . PRO A 1 270 ? -44.248 -6.938 -32.304 1.00 69.62 270 PRO A C 1
ATOM 2041 O O . PRO A 1 270 ? -45.218 -7.159 -33.034 1.00 69.62 270 PRO A O 1
ATOM 2044 N N . GLU A 1 271 ? -43.668 -5.737 -32.239 1.00 70.88 271 GLU A N 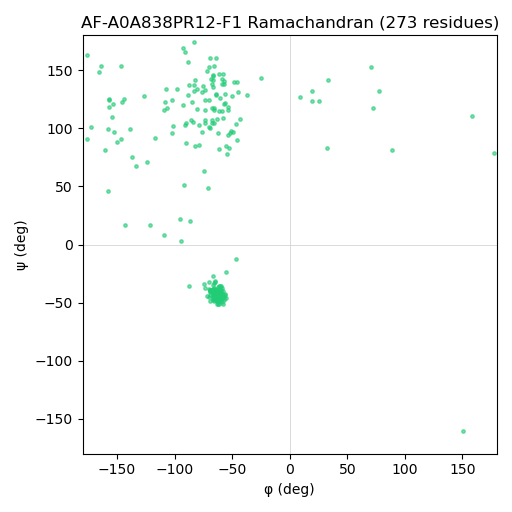1
ATOM 2045 C CA . GLU A 1 271 ? -44.014 -4.628 -33.132 1.00 70.88 271 GLU A CA 1
ATOM 2046 C C . GLU A 1 271 ? -43.593 -4.924 -34.588 1.00 70.88 271 GLU A C 1
ATOM 2048 O O . GLU A 1 271 ? -42.492 -5.434 -34.832 1.00 70.88 271 GLU A O 1
ATOM 2053 N N . PRO A 1 272 ? -44.435 -4.602 -35.587 1.00 70.50 272 PRO A N 1
ATOM 2054 C CA . PRO A 1 272 ? -44.116 -4.844 -36.988 1.00 70.50 272 PRO A CA 1
ATOM 2055 C C . PRO A 1 272 ? -43.107 -3.822 -37.534 1.00 70.50 272 PRO A C 1
ATOM 2057 O O . PRO A 1 272 ? -43.294 -2.610 -37.429 1.00 70.50 272 PRO A O 1
ATOM 2060 N N . ARG A 1 273 ? -42.060 -4.324 -38.200 1.00 62.00 273 ARG A N 1
ATOM 2061 C CA . ARG A 1 273 ? -41.152 -3.525 -39.036 1.00 62.00 273 ARG A CA 1
ATOM 2062 C C . ARG A 1 273 ? -41.715 -3.314 -40.449 1.00 62.00 273 ARG A C 1
ATOM 2064 O O . ARG A 1 273 ? -42.008 -4.292 -41.131 1.00 62.00 273 ARG A O 1
ATOM 2071 N N . SER A 1 274 ? -41.665 -2.044 -40.869 1.00 51.75 274 SER A N 1
ATOM 2072 C CA . SER A 1 274 ? -41.497 -1.520 -42.244 1.00 51.75 274 SER A CA 1
ATOM 2073 C C . SER A 1 274 ? -42.677 -1.687 -43.220 1.00 51.75 274 SER A C 1
ATOM 2075 O O . SER A 1 274 ? -43.525 -2.558 -43.033 1.00 51.75 274 SER A O 1
ATOM 2077 N N . PRO A 1 275 ? -42.820 -0.794 -44.221 1.00 66.62 275 PRO A N 1
ATOM 2078 C CA . PRO A 1 275 ? -41.843 -0.537 -45.294 1.00 66.62 275 PRO A CA 1
ATOM 2079 C C . PRO A 1 275 ? -40.924 0.675 -45.098 1.00 66.62 275 PRO A C 1
ATOM 2081 O O . PRO A 1 275 ? -41.389 1.711 -44.576 1.00 66.62 275 PRO A O 1
#

Mean predicted aligned error: 22.49 Å

Secondary structure (DSSP, 8-state):
-----HHHHHHHHHHHT---PEETTEE-HHHHHHHHHHHHHHHHHHHHHHHHHHHHHHHHHHHHHHHHHHHHHHHHHHHHHHHHHHHHHHHHHHHHHHHHHHHHHHHHHHHHHHHHHHHHHHHHHHHHHHHHHHHHHHHHHHHHHHHHHS--S-SSS------------S-------S-------S--------------------PPPPP--------------------PPPPPPP------------------------------PPPPP--

Sequence (275 aa):
MSAGGPDQDQLIAQVRDAAFPLALRGYDREAVDAYVKRVNRLVTELEASRSPEAAIRRALEQVGEETSSILQRAQQTANEITERSRASADDRIGEAEREARASTEEAEDRVRELEADYGAIWARRDRLVDEVRDLAERLLATADDAADRFPTQDEEAEVVETPRADTSSFGQLEPPEDEETTVSAPFDIASAADFEDSSDDAAGGFDPPEPVVLHALGDRLQDDDGVSPGSSAPAAGEAGLSSADEMDFADPLGDHDPDLGETPAEDLPPEPRSP

pLDDT: mean 71.43, std 23.87, range [33.0, 98.75]

Radius of gyration: 55.53 Å; Cα contacts (8 Å, |Δi|>4): 21; chains: 1; bounding box: 133×69×148 Å

Foldseek 3Di:
DDPQDPVLVVLVVCLVPDDFDADPPGTDPVSVVVSVVSVVVSVVVVVVVVVVVVVVVVVVVVVVVVVVVVVVVVVVVVVVVVVVVVVVVVVVVVVVVVVVVVVVVVVVVVVVVVVVVVVVVVVVVVVVVVVVVVVVVVVVVVVVVVCVVDPDPCPPDDDDPDPPPDPPPPDPPDPDDDDPPPPDDDDDPDDDDDPDDDPDDDPDDDDDDDDDDDDDDDDDDDDDDDDDDDDDDDDDDDDDDDDDDDDDDDDDDDDDDDDDDDDDDDDDDDDDDDD

Solvent-accessible surface area (backbone atoms only — not comparable to full-atom values): 18465 Å² total; per-residue (Å²): 134,81,92,68,51,78,66,52,60,52,50,52,51,56,63,73,69,65,79,76,59,77,44,103,86,44,67,36,62,68,64,49,53,54,47,52,54,49,52,52,51,52,50,53,53,51,53,62,53,49,50,57,54,53,51,50,51,52,51,52,51,51,51,49,52,52,51,50,52,51,52,51,51,51,50,51,51,50,50,54,50,50,52,53,50,49,53,55,47,52,51,51,50,57,48,52,52,51,51,52,50,53,53,48,55,53,49,53,50,50,49,54,51,50,54,52,51,50,52,52,52,51,57,49,49,53,51,51,54,50,54,50,50,56,49,51,52,52,52,48,55,51,50,50,54,46,44,72,74,54,66,72,91,62,86,82,60,71,95,68,83,70,76,81,73,82,72,86,76,65,78,81,76,68,77,82,68,96,63,91,73,80,74,85,70,83,82,84,92,78,82,93,80,81,87,75,88,74,94,72,93,70,96,72,80,82,78,77,84,79,82,86,78,84,87,72,86,84,82,84,88,78,90,85,81,89,83,86,80,90,79,88,81,85,82,87,80,89,80,89,80,90,81,89,84,90,80,91,80,81,88,79,90,78,92,78,84,81,88,77,80,84,81,82,84,84,85,80,84,88,82,86,80,81,134